Protein AF-A0A383W3C0-F1 (afdb_monomer_lite)

Sequence (346 aa):
MRSLQQCQQNDVLELTFTSSSSSSSSGSSSSSSSVEHVQVMQGWDGSSAVLLRKGQLLRLAAAAGEDAGALQLSALGGFPAADSLTVSSFPQLAGVLPAMHAHAGEVPAGTVTAEVVDSLEHLQQQVAADAAEWRDGNAPGDPVKTQLQQAVFTAGELEAFLQGQRGIALVQLFNGWEPSKGQPIYNPLAIHMLEQALAAPGVAFISSVAPGGVGLTSILYADREPFASWAMHLASFGCQANAVAGSVYYKLLIGQLLGYKLEHVLGYVASSGEPASAQLQQQVAQDIRKLSNVKPQLPWSASDTNIRKHKPAAAAAAAAGAAAAGKGSAGFGGGKGGFARKAAKR

Radius of gyration: 23.25 Å; chains: 1; bounding box: 59×79×60 Å

pLDDT: mean 84.39, std 20.38, range [28.28, 98.62]

Structure (mmCIF, N/CA/C/O backbone):
data_AF-A0A383W3C0-F1
#
_entry.id   AF-A0A383W3C0-F1
#
loop_
_atom_site.group_PDB
_atom_site.id
_atom_site.type_symbol
_atom_site.label_atom_id
_atom_site.label_alt_id
_atom_site.label_comp_id
_atom_site.label_asym_id
_atom_site.label_entity_id
_atom_site.label_seq_id
_atom_site.pdbx_PDB_ins_code
_atom_site.Cartn_x
_atom_site.Cartn_y
_atom_site.Cartn_z
_atom_site.occupancy
_atom_site.B_iso_or_equiv
_atom_site.auth_seq_id
_atom_site.auth_comp_id
_atom_site.auth_asym_id
_atom_site.auth_atom_id
_atom_site.pdbx_PDB_model_num
ATOM 1 N N . MET A 1 1 ? 25.130 3.061 -5.248 1.00 63.06 1 MET A N 1
ATOM 2 C CA . MET A 1 1 ? 24.100 2.909 -6.296 1.00 63.06 1 MET A CA 1
ATOM 3 C C . MET A 1 1 ? 24.520 1.778 -7.220 1.00 63.06 1 MET A C 1
ATOM 5 O O . MET A 1 1 ? 25.704 1.699 -7.540 1.00 63.06 1 MET A O 1
ATOM 9 N N . ARG A 1 2 ? 23.599 0.862 -7.545 1.00 82.25 2 ARG A N 1
ATOM 10 C CA . ARG A 1 2 ? 23.847 -0.274 -8.453 1.00 82.25 2 ARG A CA 1
ATOM 11 C C . ARG A 1 2 ? 23.580 0.158 -9.893 1.00 82.25 2 ARG A C 1
ATOM 13 O O . ARG A 1 2 ? 22.695 0.976 -10.129 1.00 82.25 2 ARG A O 1
ATOM 20 N N . SER A 1 3 ? 24.337 -0.375 -10.850 1.00 85.62 3 SER A N 1
ATOM 21 C CA . SER A 1 3 ? 24.075 -0.099 -12.268 1.00 85.62 3 SER A CA 1
ATOM 22 C C . SER A 1 3 ? 22.837 -0.860 -12.757 1.00 85.62 3 SER A C 1
ATOM 24 O O . SER A 1 3 ? 22.466 -1.881 -12.178 1.00 85.62 3 SER A O 1
ATOM 26 N N . LEU A 1 4 ? 22.222 -0.418 -13.862 1.00 86.81 4 LEU A N 1
ATOM 27 C CA . LEU A 1 4 ? 21.105 -1.140 -14.492 1.00 86.81 4 LEU A CA 1
ATOM 28 C C . LEU A 1 4 ? 21.465 -2.600 -14.822 1.00 86.81 4 LEU A C 1
ATOM 30 O O . LEU A 1 4 ? 20.637 -3.487 -14.674 1.00 86.81 4 LEU A O 1
ATOM 34 N N . GLN A 1 5 ? 22.715 -2.864 -15.208 1.00 88.50 5 GLN A N 1
ATOM 35 C CA . GLN A 1 5 ? 23.207 -4.217 -15.503 1.00 88.50 5 GLN A CA 1
ATOM 36 C C . GLN A 1 5 ? 23.235 -5.136 -14.273 1.00 88.50 5 GLN A C 1
ATOM 38 O O . GLN A 1 5 ? 23.349 -6.349 -14.412 1.00 88.50 5 GLN A O 1
ATOM 43 N N . GLN A 1 6 ? 23.165 -4.558 -13.075 1.00 90.75 6 GLN A N 1
ATOM 44 C CA . GLN A 1 6 ? 23.111 -5.264 -11.799 1.00 90.75 6 GLN A CA 1
ATOM 45 C C . GLN A 1 6 ? 21.692 -5.297 -11.220 1.00 90.75 6 GLN A C 1
ATOM 47 O O . GLN A 1 6 ? 21.533 -5.732 -10.076 1.00 90.75 6 GLN A O 1
ATOM 52 N N . CYS A 1 7 ? 20.680 -4.815 -11.955 1.00 93.62 7 CYS A N 1
ATOM 53 C CA . CYS A 1 7 ? 19.320 -4.797 -11.442 1.00 93.62 7 CYS A CA 1
ATOM 54 C C . CYS A 1 7 ? 18.773 -6.221 -11.311 1.00 93.62 7 CYS A C 1
ATOM 56 O O . CYS A 1 7 ? 18.952 -7.085 -12.176 1.00 93.62 7 CYS A O 1
ATOM 58 N N . GLN A 1 8 ? 18.108 -6.461 -10.192 1.00 96.69 8 GLN A N 1
ATOM 59 C CA . GLN A 1 8 ? 17.527 -7.735 -9.811 1.00 96.69 8 GLN A CA 1
ATOM 60 C C . GLN A 1 8 ? 16.005 -7.624 -9.759 1.00 96.69 8 GLN A C 1
ATOM 62 O O . GLN A 1 8 ? 15.429 -6.535 -9.765 1.00 96.69 8 GLN A O 1
ATOM 67 N N . GLN A 1 9 ? 15.335 -8.775 -9.725 1.00 97.06 9 GLN A N 1
ATOM 68 C CA . GLN A 1 9 ? 13.902 -8.811 -9.459 1.00 97.06 9 GLN A CA 1
ATOM 69 C C . GLN A 1 9 ? 13.604 -8.123 -8.117 1.00 97.06 9 GLN A C 1
ATOM 71 O O . GLN A 1 9 ? 14.308 -8.348 -7.137 1.00 97.06 9 GLN A O 1
ATOM 76 N N . ASN A 1 10 ? 12.540 -7.320 -8.086 1.00 97.00 10 ASN A N 1
ATOM 77 C CA . ASN A 1 10 ? 12.119 -6.488 -6.956 1.00 97.00 10 ASN A CA 1
ATOM 78 C C . ASN A 1 10 ? 13.053 -5.318 -6.608 1.00 97.00 10 ASN A C 1
ATOM 80 O O . ASN A 1 10 ? 12.931 -4.734 -5.530 1.00 97.00 10 ASN A O 1
ATOM 84 N N . ASP A 1 11 ? 13.929 -4.920 -7.527 1.00 97.88 11 ASP A N 1
ATOM 85 C CA . ASP A 1 11 ? 14.513 -3.583 -7.486 1.00 97.88 11 ASP A CA 1
ATOM 86 C C . ASP A 1 11 ? 13.476 -2.523 -7.890 1.00 97.88 11 ASP A C 1
ATOM 88 O O . ASP A 1 11 ? 12.520 -2.801 -8.625 1.00 97.88 11 ASP A O 1
ATOM 92 N N . VAL A 1 12 ? 13.676 -1.292 -7.421 1.00 97.81 12 VAL A N 1
ATOM 93 C CA . VAL A 1 12 ? 12.928 -0.109 -7.856 1.00 97.81 12 VAL A CA 1
ATOM 94 C C . VAL A 1 12 ? 13.833 0.722 -8.751 1.00 97.81 12 VAL A C 1
ATOM 96 O O . VAL A 1 12 ? 14.927 1.124 -8.343 1.00 97.81 12 VAL A O 1
ATOM 99 N N . LEU A 1 13 ? 13.370 0.979 -9.973 1.00 96.88 13 LEU A N 1
ATOM 100 C CA . LEU A 1 13 ? 14.054 1.866 -10.906 1.00 96.88 13 LEU A CA 1
ATOM 101 C C . LEU A 1 13 ? 13.405 3.243 -10.914 1.00 96.88 13 LEU A C 1
ATOM 103 O O . LEU A 1 13 ? 12.180 3.349 -10.952 1.00 96.88 13 LEU A O 1
ATOM 107 N N . GLU A 1 14 ? 14.235 4.276 -10.974 1.00 95.56 14 GLU A N 1
ATOM 108 C CA . GLU A 1 14 ? 13.838 5.603 -11.420 1.00 95.56 14 GLU A CA 1
ATOM 109 C C . GLU A 1 14 ? 14.035 5.684 -12.938 1.00 95.56 14 GLU A C 1
ATOM 111 O O . GLU A 1 14 ? 15.140 5.487 -13.449 1.00 95.56 14 GLU A O 1
ATOM 116 N N . LEU A 1 15 ? 12.948 5.939 -13.665 1.00 93.56 15 LEU A N 1
ATOM 117 C CA . LEU A 1 15 ? 12.954 6.185 -15.100 1.00 93.56 15 LEU A CA 1
ATOM 118 C C . LEU A 1 15 ? 12.807 7.681 -15.353 1.00 93.56 15 LEU A C 1
ATOM 120 O O . LEU A 1 15 ? 11.810 8.281 -14.949 1.00 93.56 15 LEU A O 1
ATOM 124 N N . THR A 1 16 ? 13.756 8.263 -16.082 1.00 91.88 16 THR A N 1
ATOM 125 C CA . THR A 1 16 ? 13.626 9.629 -16.597 1.00 91.88 16 THR A CA 1
ATOM 126 C C . THR A 1 16 ? 13.340 9.583 -18.089 1.00 91.88 16 THR A C 1
ATOM 128 O O . THR A 1 16 ? 14.126 9.054 -18.879 1.00 91.88 16 THR A O 1
ATOM 131 N N . PHE A 1 17 ? 12.202 10.153 -18.474 1.00 88.19 17 PHE A N 1
ATOM 132 C CA . PHE A 1 17 ? 11.773 10.253 -19.864 1.00 88.19 17 PHE A CA 1
ATOM 133 C C . PHE A 1 17 ? 12.198 11.599 -20.439 1.00 88.19 17 PHE A C 1
ATOM 135 O O . PHE A 1 17 ? 11.931 12.645 -19.843 1.00 88.19 17 PHE A O 1
ATOM 142 N N . THR A 1 18 ? 12.831 11.574 -21.612 1.00 82.19 18 THR A N 1
ATOM 143 C CA . THR A 1 18 ? 13.209 12.786 -22.345 1.00 82.19 18 THR A CA 1
ATOM 144 C C . THR A 1 18 ? 12.358 12.917 -23.603 1.00 82.19 18 THR A C 1
ATOM 146 O O . THR A 1 18 ? 12.489 12.142 -24.545 1.00 82.19 18 THR A O 1
ATOM 149 N N . SER A 1 19 ? 11.452 13.895 -23.621 1.00 67.94 19 SER A N 1
ATOM 150 C CA . SER A 1 19 ? 10.671 14.223 -24.814 1.00 67.94 19 SER A CA 1
ATOM 151 C C . SER A 1 19 ? 11.433 15.235 -25.668 1.00 67.94 19 SER A C 1
ATOM 153 O O . SER A 1 19 ? 11.588 16.394 -25.274 1.00 67.94 19 SER A O 1
ATOM 155 N N . SER A 1 20 ? 11.891 14.827 -26.850 1.00 56.38 20 SER A N 1
ATOM 156 C CA . SER A 1 20 ? 12.398 15.740 -27.875 1.00 56.38 20 SER A CA 1
ATOM 157 C C . SER A 1 20 ? 11.218 16.373 -28.615 1.00 56.38 20 SER A C 1
ATOM 159 O O . SER A 1 20 ? 10.744 15.878 -29.633 1.00 56.38 20 SER A O 1
ATOM 161 N N . SER A 1 21 ? 10.710 17.494 -28.103 1.00 50.16 21 SER A N 1
ATOM 162 C CA . SER A 1 21 ? 9.759 18.314 -28.853 1.00 50.16 21 SER A CA 1
ATOM 163 C C . SER A 1 21 ? 10.501 19.025 -29.987 1.00 50.16 21 SER A C 1
ATOM 165 O O . SER A 1 21 ? 11.113 20.075 -29.782 1.00 50.16 21 SER A O 1
ATOM 167 N N . SER A 1 22 ? 10.461 18.463 -31.193 1.00 43.94 22 SER A N 1
ATOM 168 C CA . SER A 1 22 ? 10.924 19.119 -32.418 1.00 43.94 22 SER A CA 1
ATOM 169 C C . SER A 1 22 ? 9.923 20.194 -32.869 1.00 43.94 22 SER A C 1
ATOM 171 O O . SER A 1 22 ? 9.314 20.108 -33.930 1.00 43.94 22 SER A O 1
ATOM 173 N N . SER A 1 23 ? 9.734 21.244 -32.065 1.00 43.31 23 SER A N 1
ATOM 174 C CA . SER A 1 23 ? 9.039 22.450 -32.520 1.00 43.31 23 SER A CA 1
ATOM 175 C C . SER A 1 23 ? 10.045 23.373 -33.203 1.00 43.31 23 SER A C 1
ATOM 177 O O . SER A 1 23 ? 10.791 24.106 -32.551 1.00 43.31 23 SER A O 1
ATOM 179 N N . SER A 1 24 ? 10.074 23.331 -34.533 1.00 44.78 24 SER A N 1
ATOM 180 C CA . SER A 1 24 ? 10.797 24.276 -35.383 1.00 44.78 24 SER A CA 1
ATOM 181 C C . SER A 1 24 ? 10.156 25.667 -35.312 1.00 44.78 24 SER A C 1
ATOM 183 O O . SER A 1 24 ? 9.441 26.089 -36.217 1.00 44.78 24 SER A O 1
ATOM 185 N N . SER A 1 25 ? 10.392 26.386 -34.222 1.00 46.22 25 SER A N 1
ATOM 186 C CA . SER A 1 25 ? 10.179 27.829 -34.142 1.00 46.22 25 SER A CA 1
ATOM 187 C C . SER A 1 25 ? 11.034 28.378 -33.011 1.00 46.22 25 SER A C 1
ATOM 189 O O . SER A 1 25 ? 10.866 27.999 -31.857 1.00 46.22 25 SER A O 1
ATOM 191 N N . SER A 1 26 ? 11.970 29.248 -33.373 1.00 51.81 26 SER A N 1
ATOM 192 C CA . SER A 1 26 ? 12.875 30.005 -32.509 1.00 51.81 26 SER A CA 1
ATOM 193 C C . SER A 1 26 ? 12.195 30.526 -31.235 1.00 51.81 26 SER A C 1
ATOM 195 O O . SER A 1 26 ? 11.530 31.559 -31.255 1.00 51.81 26 SER A O 1
ATOM 197 N N . GLY A 1 27 ? 12.378 29.806 -30.130 1.00 44.00 27 GLY A N 1
ATOM 198 C CA . GLY A 1 27 ? 11.881 30.149 -28.800 1.00 44.00 27 GLY A CA 1
ATOM 199 C C . GLY A 1 27 ? 12.215 29.020 -27.827 1.00 44.00 27 GLY A C 1
ATOM 200 O O . GLY A 1 27 ? 11.893 27.873 -28.106 1.00 44.00 27 GLY A O 1
ATOM 201 N N . SER A 1 28 ? 12.928 29.345 -26.745 1.00 44.19 28 SER A N 1
ATOM 202 C CA . SER A 1 28 ? 13.403 28.464 -25.660 1.00 44.19 28 SER A CA 1
ATOM 203 C C . SER A 1 28 ? 12.770 27.062 -25.594 1.00 44.19 28 SER A C 1
ATOM 205 O O . SER A 1 28 ? 11.628 26.906 -25.157 1.00 44.19 28 SER A O 1
ATOM 207 N N . SER A 1 29 ? 13.543 26.037 -25.958 1.00 44.12 29 SER A N 1
ATOM 208 C CA . SER A 1 29 ? 13.192 24.630 -25.762 1.00 44.12 29 SER A CA 1
ATOM 209 C C . SER A 1 29 ? 13.177 24.308 -24.265 1.00 44.12 29 SER A C 1
ATOM 211 O O . SER A 1 29 ? 14.229 24.091 -23.662 1.00 44.12 29 SER A O 1
ATOM 213 N N . SER A 1 30 ? 11.998 24.291 -23.646 1.00 50.22 30 SER A N 1
ATOM 214 C CA . SER A 1 30 ? 11.836 23.666 -22.333 1.00 50.22 30 SER A CA 1
ATOM 215 C C . SER A 1 30 ? 11.678 22.165 -22.552 1.00 50.22 30 SER A C 1
ATOM 217 O O . SER A 1 30 ? 10.622 21.685 -22.949 1.00 50.22 30 SER A O 1
ATOM 219 N N . SER A 1 31 ? 12.758 21.412 -22.354 1.00 58.19 31 SER A N 1
ATOM 220 C CA . SER A 1 31 ? 12.676 19.958 -22.278 1.00 58.19 31 SER A CA 1
ATOM 221 C C . SER A 1 31 ? 11.885 19.599 -21.017 1.00 58.19 31 SER A C 1
ATOM 223 O O . SER A 1 31 ? 12.392 19.763 -19.906 1.00 58.19 31 SER A O 1
ATOM 225 N N . SER A 1 32 ? 10.640 19.148 -21.153 1.00 64.75 32 SER A N 1
ATOM 226 C CA . SER A 1 32 ? 9.930 18.535 -20.032 1.00 64.75 32 SER A CA 1
ATOM 227 C C . SER A 1 32 ? 10.506 17.141 -19.791 1.00 64.75 32 SER A C 1
ATOM 229 O O . SER A 1 32 ? 10.353 16.262 -20.637 1.00 64.75 32 SER A O 1
ATOM 231 N N . SER A 1 33 ? 11.180 16.935 -18.661 1.00 78.25 33 SER A N 1
ATOM 232 C CA . SER A 1 33 ? 11.484 15.594 -18.166 1.00 78.25 33 SER A CA 1
ATOM 233 C C . SER A 1 33 ? 10.396 15.158 -17.189 1.00 78.25 33 SER A C 1
ATOM 235 O O . SER A 1 33 ? 9.920 15.945 -16.369 1.00 78.25 33 SER A O 1
ATOM 237 N N . SER A 1 34 ? 9.981 13.899 -17.286 1.00 87.50 34 SER A N 1
ATOM 238 C CA . SER A 1 34 ? 9.134 13.264 -16.275 1.00 87.50 34 SER A CA 1
ATOM 239 C C . SER A 1 34 ? 9.905 12.130 -15.622 1.00 87.50 34 SER A C 1
ATOM 241 O O . SER A 1 34 ? 10.562 11.360 -16.325 1.00 87.50 34 SER A O 1
ATOM 243 N N . VAL A 1 35 ? 9.793 12.031 -14.302 1.00 91.00 35 VAL A N 1
ATOM 244 C CA . VAL A 1 35 ? 10.401 10.973 -13.496 1.00 91.00 35 VAL A CA 1
ATOM 245 C C . VAL A 1 35 ? 9.305 10.025 -13.025 1.00 91.00 35 VAL A C 1
ATOM 247 O O . VAL A 1 35 ? 8.263 10.473 -12.541 1.00 91.00 35 VAL A O 1
ATOM 250 N N . GLU A 1 36 ? 9.519 8.720 -13.171 1.00 93.12 36 GLU A N 1
ATOM 251 C CA . GLU A 1 36 ? 8.620 7.695 -12.642 1.00 93.12 36 GLU A CA 1
ATOM 252 C C . GLU A 1 36 ? 9.401 6.586 -11.935 1.00 93.12 36 GLU A C 1
ATOM 254 O O . GLU A 1 36 ? 10.453 6.160 -12.403 1.00 93.12 36 GLU A O 1
ATOM 259 N N . HIS A 1 37 ? 8.845 6.076 -10.835 1.00 95.88 37 HIS A N 1
ATOM 260 C CA . HIS A 1 37 ? 9.386 4.927 -10.115 1.00 95.88 37 HIS A CA 1
ATOM 261 C C . HIS A 1 37 ? 8.641 3.660 -10.535 1.00 95.88 37 HIS A C 1
ATOM 263 O O . HIS A 1 37 ? 7.408 3.630 -10.508 1.00 95.88 37 HIS A O 1
ATOM 269 N N . VAL A 1 38 ? 9.372 2.613 -10.911 1.00 96.44 38 VAL A N 1
ATOM 270 C CA . VAL A 1 38 ? 8.808 1.347 -11.404 1.00 96.44 38 VAL A CA 1
ATOM 271 C C . VAL A 1 38 ? 9.456 0.152 -10.719 1.00 96.44 38 VAL A C 1
ATOM 273 O O . VAL A 1 38 ? 10.606 0.218 -10.290 1.00 96.44 38 VAL A O 1
ATOM 276 N N . GLN A 1 39 ? 8.728 -0.959 -10.636 1.00 97.50 39 GLN A N 1
ATOM 277 C CA . GLN A 1 39 ? 9.258 -2.210 -10.095 1.00 97.50 39 GLN A CA 1
ATOM 278 C C . GLN A 1 39 ? 9.889 -3.056 -11.203 1.00 97.50 39 GLN A C 1
ATOM 280 O O . GLN A 1 39 ? 9.298 -3.236 -12.268 1.00 97.50 39 GLN A O 1
ATOM 285 N N . VAL A 1 40 ? 11.051 -3.645 -10.926 1.00 97.69 40 VAL A N 1
ATOM 286 C CA . VAL A 1 40 ? 11.651 -4.689 -11.760 1.00 97.69 40 VAL A CA 1
ATOM 287 C C . VAL A 1 40 ? 10.964 -6.024 -11.472 1.00 97.69 40 VAL A C 1
ATOM 289 O O . VAL A 1 40 ? 11.080 -6.579 -10.383 1.00 97.69 40 VAL A O 1
ATOM 292 N N . MET A 1 41 ? 10.254 -6.561 -12.461 1.00 96.94 41 MET A N 1
ATOM 293 C CA . MET A 1 41 ? 9.602 -7.874 -12.393 1.00 96.94 41 MET A CA 1
ATOM 294 C C . MET A 1 41 ? 10.559 -9.008 -12.766 1.00 96.94 41 MET A C 1
ATOM 296 O O . MET A 1 41 ? 10.431 -10.114 -12.248 1.00 96.94 41 MET A O 1
ATOM 300 N N . GLN A 1 42 ? 11.526 -8.727 -13.642 1.00 97.12 42 GLN A N 1
ATOM 301 C CA . GLN A 1 42 ? 12.616 -9.627 -14.012 1.00 97.12 42 GLN A CA 1
ATOM 302 C C . GLN A 1 42 ? 13.894 -8.802 -14.187 1.00 97.12 42 GLN A C 1
ATOM 304 O O . GLN A 1 42 ? 13.886 -7.826 -14.940 1.00 97.12 42 GLN A O 1
ATOM 309 N N . GLY A 1 43 ? 14.958 -9.192 -13.477 1.00 95.62 43 GLY A N 1
ATOM 310 C CA . GLY A 1 43 ? 16.260 -8.518 -13.511 1.00 95.62 43 GLY A CA 1
ATOM 311 C C . GLY A 1 43 ? 16.929 -8.547 -14.886 1.00 95.62 43 GLY A C 1
ATOM 312 O O . GLY A 1 43 ? 16.479 -9.254 -15.790 1.00 95.62 43 GLY A O 1
ATOM 313 N N . TRP A 1 44 ? 18.009 -7.780 -15.029 1.00 94.75 44 TRP A N 1
ATOM 314 C CA . TRP A 1 44 ? 18.729 -7.659 -16.295 1.00 94.75 44 TRP A CA 1
ATOM 315 C C . TRP A 1 44 ? 19.353 -8.998 -16.711 1.00 94.75 44 TRP A C 1
ATOM 317 O O . TRP A 1 44 ? 20.231 -9.523 -16.029 1.00 94.75 44 TRP A O 1
ATOM 327 N N . ASP A 1 45 ? 18.932 -9.543 -17.853 1.00 92.75 45 ASP A N 1
ATOM 328 C CA . ASP A 1 45 ? 19.389 -10.847 -18.363 1.00 92.75 45 ASP A CA 1
ATOM 329 C C . ASP A 1 45 ? 20.644 -10.771 -19.255 1.00 92.75 45 ASP A C 1
ATOM 331 O O . ASP A 1 45 ? 21.037 -11.744 -19.896 1.00 92.75 45 ASP A O 1
ATOM 335 N N . GLY A 1 46 ? 21.272 -9.596 -19.308 1.00 89.06 46 GLY A N 1
ATOM 336 C CA . GLY A 1 46 ? 22.362 -9.268 -20.226 1.00 89.06 46 GLY A CA 1
ATOM 337 C C . GLY A 1 46 ? 21.901 -8.440 -21.425 1.00 89.06 46 GLY A C 1
ATOM 338 O O . GLY A 1 46 ? 22.708 -7.695 -21.978 1.00 89.06 46 GLY A O 1
ATOM 339 N N . SER A 1 47 ? 20.612 -8.488 -21.771 1.00 90.44 47 SER A N 1
ATOM 340 C CA . SER A 1 47 ? 20.037 -7.769 -22.915 1.00 90.44 47 SER A CA 1
ATOM 341 C C . SER A 1 47 ? 18.828 -6.900 -22.567 1.00 90.44 47 SER A C 1
ATOM 343 O O . SER A 1 47 ? 18.6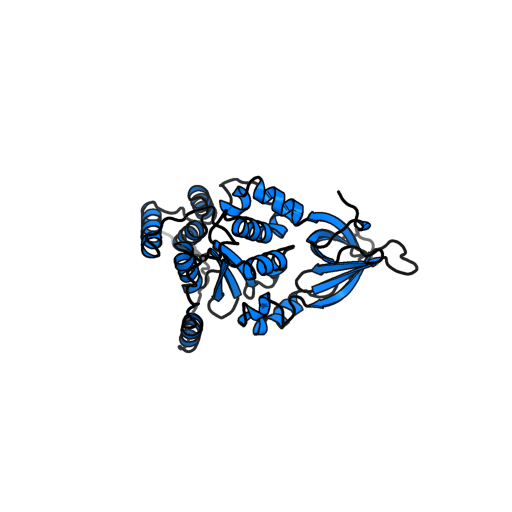20 -5.856 -23.192 1.00 90.44 47 SER A O 1
ATOM 345 N N . SER A 1 48 ? 18.027 -7.320 -21.588 1.00 94.62 48 SER A N 1
ATOM 346 C CA . SER A 1 48 ? 16.798 -6.638 -21.212 1.00 94.62 48 SER A CA 1
ATOM 347 C C . SER A 1 48 ? 16.390 -6.907 -19.764 1.00 94.62 48 SER A C 1
ATOM 349 O O . SER A 1 48 ? 16.878 -7.838 -19.127 1.00 94.62 48 SER A O 1
ATOM 351 N N . ALA A 1 49 ? 15.468 -6.090 -19.261 1.00 96.81 49 ALA A N 1
ATOM 352 C CA . ALA A 1 49 ? 14.743 -6.301 -18.011 1.00 96.81 49 ALA A CA 1
ATOM 353 C C . ALA A 1 49 ? 13.232 -6.153 -18.244 1.00 96.81 49 ALA A C 1
ATOM 355 O O . ALA A 1 49 ? 12.799 -5.474 -19.183 1.00 96.81 49 ALA A O 1
ATOM 356 N N . VAL A 1 50 ? 12.422 -6.761 -17.372 1.00 97.44 50 VAL A N 1
ATOM 357 C CA . VAL A 1 50 ? 10.958 -6.597 -17.379 1.00 97.44 50 VAL A CA 1
ATOM 358 C C . VAL A 1 50 ? 10.542 -5.710 -16.219 1.00 97.44 50 VAL A C 1
ATOM 360 O O . VAL A 1 50 ? 10.896 -5.978 -15.074 1.00 97.44 50 VAL A O 1
ATOM 363 N N . LEU A 1 51 ? 9.767 -4.672 -16.513 1.00 97.12 51 LEU A N 1
ATOM 364 C CA . LEU A 1 51 ? 9.320 -3.655 -15.568 1.00 97.12 51 LEU A CA 1
ATOM 365 C C . LEU A 1 51 ? 7.796 -3.676 -15.435 1.00 97.12 51 LEU A C 1
ATOM 367 O O . LEU A 1 51 ? 7.094 -3.914 -16.417 1.00 97.12 51 LEU A O 1
ATOM 371 N N . LEU A 1 52 ? 7.286 -3.362 -14.248 1.00 95.81 52 LEU A N 1
ATOM 372 C CA . LEU A 1 52 ? 5.877 -3.066 -14.010 1.00 95.81 52 LEU A CA 1
ATOM 373 C C . LEU A 1 52 ? 5.687 -1.553 -13.887 1.00 95.81 52 LEU A C 1
ATOM 375 O O . LEU A 1 52 ? 6.192 -0.926 -12.955 1.00 95.81 52 LEU A O 1
ATOM 379 N N . ARG A 1 53 ? 4.912 -0.981 -14.810 1.00 93.69 53 ARG A N 1
ATOM 380 C CA . ARG A 1 53 ? 4.571 0.444 -14.848 1.00 93.69 53 ARG A CA 1
ATOM 381 C C . ARG A 1 53 ? 3.062 0.612 -14.971 1.00 93.69 53 ARG A C 1
ATOM 383 O O . ARG A 1 53 ? 2.501 0.273 -16.006 1.00 93.69 53 ARG A O 1
ATOM 390 N N . LYS A 1 54 ? 2.403 1.169 -13.948 1.00 91.69 54 LYS A N 1
ATOM 391 C CA . LYS A 1 54 ? 0.968 1.539 -13.990 1.00 91.69 54 LYS A CA 1
ATOM 392 C C . LYS A 1 54 ? 0.040 0.404 -14.475 1.00 91.69 54 LYS A C 1
ATOM 394 O O . LYS A 1 54 ? -0.961 0.669 -15.129 1.00 91.69 54 LYS A O 1
ATOM 399 N N . GLY A 1 55 ? 0.376 -0.852 -14.170 1.00 91.50 55 GLY A N 1
ATOM 400 C CA . GLY A 1 55 ? -0.393 -2.024 -14.608 1.00 91.50 55 GLY A CA 1
ATOM 401 C C . GLY A 1 55 ? -0.014 -2.576 -15.981 1.00 91.50 55 GLY A C 1
ATOM 402 O O . GLY A 1 55 ? -0.697 -3.457 -16.492 1.00 91.50 55 GLY A O 1
ATOM 403 N N . GLN A 1 56 ? 1.070 -2.089 -16.580 1.00 94.06 56 GLN A N 1
ATOM 404 C CA . GLN A 1 56 ? 1.635 -2.593 -17.825 1.00 94.06 56 GLN A CA 1
ATOM 405 C C . GLN A 1 56 ? 2.990 -3.252 -17.565 1.00 94.06 56 GLN A C 1
ATOM 407 O O . GLN A 1 56 ? 3.844 -2.691 -16.876 1.00 94.06 56 GLN A O 1
ATOM 412 N N . LEU A 1 57 ? 3.193 -4.433 -18.146 1.00 95.81 57 LEU A N 1
ATOM 413 C CA . LEU A 1 57 ? 4.505 -5.058 -18.242 1.00 95.81 57 LEU A CA 1
ATOM 414 C C . LEU A 1 57 ? 5.235 -4.476 -19.445 1.00 95.81 57 LEU A C 1
ATOM 416 O O . LEU A 1 57 ? 4.733 -4.523 -20.572 1.00 95.81 57 LEU A O 1
ATOM 420 N N . LEU A 1 58 ? 6.423 -3.943 -19.196 1.00 95.81 58 LEU A N 1
ATOM 421 C CA . LEU A 1 58 ? 7.287 -3.345 -20.200 1.00 95.81 58 LEU A CA 1
ATOM 422 C C . LEU A 1 58 ? 8.609 -4.094 -20.267 1.00 95.81 58 LEU A C 1
ATOM 424 O O . LEU A 1 58 ? 9.161 -4.475 -19.240 1.00 95.81 58 LEU A O 1
ATOM 428 N N . ARG A 1 59 ? 9.150 -4.254 -21.470 1.00 95.94 59 ARG A N 1
ATOM 429 C CA . ARG A 1 59 ? 10.540 -4.649 -21.677 1.00 95.94 59 ARG A CA 1
ATOM 430 C C . ARG A 1 59 ? 11.388 -3.397 -21.836 1.00 95.94 59 ARG A C 1
ATOM 432 O O . ARG A 1 59 ? 11.140 -2.622 -22.756 1.00 95.94 59 ARG A O 1
ATOM 439 N N . LEU A 1 60 ? 12.389 -3.249 -20.975 1.00 95.25 60 LEU A N 1
ATOM 440 C CA . LEU A 1 60 ? 13.468 -2.276 -21.107 1.00 95.25 60 LEU A CA 1
ATOM 441 C C . LEU A 1 60 ? 14.664 -2.972 -21.755 1.00 95.25 60 LEU A C 1
ATOM 443 O O . LEU A 1 60 ? 15.174 -3.938 -21.194 1.00 95.25 60 LEU A O 1
ATOM 447 N N . ALA A 1 61 ? 15.104 -2.505 -22.918 1.00 93.19 61 ALA A N 1
ATOM 448 C CA . ALA A 1 61 ? 16.238 -3.080 -23.640 1.00 93.19 61 ALA A CA 1
ATOM 449 C C . ALA A 1 61 ? 17.119 -1.983 -24.245 1.00 93.19 61 ALA A C 1
ATOM 451 O O . ALA A 1 61 ? 16.658 -0.864 -24.476 1.00 93.19 61 ALA A O 1
ATOM 452 N N . ALA A 1 62 ? 18.383 -2.311 -24.518 1.00 87.62 62 ALA A N 1
ATOM 453 C CA . ALA A 1 62 ? 19.236 -1.441 -25.320 1.00 87.62 62 ALA A CA 1
ATOM 454 C C . ALA A 1 62 ? 18.682 -1.335 -26.751 1.00 87.62 62 ALA A C 1
ATOM 456 O O . ALA A 1 62 ? 18.286 -2.340 -27.347 1.00 87.62 62 ALA A O 1
ATOM 457 N N . ALA A 1 63 ? 18.656 -0.122 -27.297 1.00 80.50 63 ALA A N 1
ATOM 458 C CA . ALA A 1 63 ? 18.278 0.130 -28.677 1.00 80.50 63 ALA A CA 1
ATOM 459 C C . ALA A 1 63 ? 19.248 -0.583 -29.631 1.00 80.50 63 ALA A C 1
ATOM 461 O O . ALA A 1 63 ? 20.464 -0.599 -29.417 1.00 80.50 63 ALA A O 1
ATOM 462 N N . ALA A 1 64 ? 18.704 -1.159 -30.701 1.00 73.56 64 ALA A N 1
ATOM 463 C CA . ALA A 1 64 ? 19.492 -1.693 -31.804 1.00 73.56 64 ALA A CA 1
ATOM 464 C C . ALA A 1 64 ? 19.681 -0.618 -32.889 1.00 73.56 64 ALA A C 1
ATOM 466 O O . ALA A 1 64 ? 18.763 0.154 -33.156 1.00 73.56 64 ALA A O 1
ATOM 467 N N . GLY A 1 65 ? 20.837 -0.605 -33.561 1.00 71.06 65 GLY A N 1
ATOM 468 C CA . GLY A 1 65 ? 21.084 0.263 -34.722 1.00 71.06 65 GLY A CA 1
ATOM 469 C C . GLY A 1 65 ? 21.771 1.591 -34.388 1.00 71.06 65 GLY A C 1
ATOM 470 O O . GLY A 1 65 ? 22.699 1.617 -33.584 1.00 71.06 65 GLY A O 1
ATOM 471 N N . GLU A 1 66 ? 21.359 2.675 -35.056 1.00 59.19 66 GLU A N 1
ATOM 472 C CA . GLU A 1 66 ? 22.017 3.998 -35.011 1.00 59.19 66 GLU A CA 1
ATOM 473 C C . GLU A 1 66 ? 21.994 4.658 -33.617 1.00 59.19 66 GLU A C 1
ATOM 475 O O . GLU A 1 66 ? 22.859 5.477 -33.321 1.00 59.19 66 GLU A O 1
ATOM 480 N N . ASP A 1 67 ? 21.090 4.221 -32.734 1.00 62.88 67 ASP A N 1
ATOM 481 C CA . ASP A 1 67 ? 20.967 4.676 -31.342 1.00 62.88 67 ASP A CA 1
ATOM 482 C C . ASP A 1 67 ? 21.654 3.730 -30.333 1.00 62.88 67 ASP A C 1
ATOM 484 O O . ASP A 1 67 ? 21.223 3.611 -29.182 1.00 62.88 67 ASP A O 1
ATOM 488 N N . ALA A 1 68 ? 22.702 3.009 -30.751 1.00 62.78 68 ALA A N 1
ATOM 489 C CA . ALA A 1 68 ? 23.435 2.071 -29.898 1.00 62.78 68 ALA A CA 1
ATOM 490 C C . ALA A 1 68 ? 23.903 2.746 -28.588 1.00 62.78 68 ALA A C 1
ATOM 492 O O . ALA A 1 68 ? 24.846 3.536 -28.576 1.00 62.78 68 ALA A O 1
ATOM 493 N N . GLY A 1 69 ? 23.229 2.427 -27.477 1.00 69.50 69 GLY A N 1
ATOM 494 C CA . GLY A 1 69 ? 23.466 3.012 -26.149 1.00 69.50 69 GLY A CA 1
ATOM 495 C C . GLY A 1 69 ? 22.232 3.649 -25.498 1.00 69.50 69 GLY A C 1
ATOM 496 O O . GLY A 1 69 ? 22.217 3.820 -24.280 1.00 69.50 69 GLY A O 1
ATOM 497 N N . ALA A 1 70 ? 21.182 3.950 -26.267 1.00 83.25 70 ALA A N 1
ATOM 498 C CA . ALA A 1 70 ? 19.889 4.373 -25.731 1.00 83.25 70 ALA A CA 1
ATOM 499 C C . ALA A 1 70 ? 19.104 3.178 -25.163 1.00 83.25 70 ALA A C 1
ATOM 501 O O . ALA A 1 70 ? 19.218 2.061 -25.666 1.00 83.25 70 ALA A O 1
ATOM 502 N N . LEU A 1 71 ? 18.276 3.400 -24.137 1.00 89.50 71 LEU A N 1
ATOM 503 C CA . LEU A 1 71 ? 17.314 2.400 -23.669 1.00 89.50 71 LEU A CA 1
ATOM 504 C C . LEU A 1 71 ? 15.932 2.688 -24.248 1.00 89.50 71 LEU A C 1
ATOM 506 O O . LEU A 1 71 ? 15.488 3.839 -24.270 1.00 89.50 71 LEU A O 1
ATOM 510 N N . GLN A 1 72 ? 15.249 1.628 -24.669 1.00 90.38 72 GLN A N 1
ATOM 511 C CA . GLN A 1 72 ? 13.903 1.672 -25.227 1.00 90.38 72 GLN A CA 1
ATOM 512 C C . GLN A 1 72 ? 12.947 0.795 -24.421 1.00 90.38 72 GLN A C 1
ATOM 514 O O . GLN A 1 72 ? 13.330 -0.243 -23.873 1.00 90.38 72 GLN A O 1
ATOM 519 N N . LEU A 1 73 ? 11.683 1.219 -24.384 1.00 93.50 73 LEU A N 1
ATOM 520 C CA . LEU A 1 73 ? 10.583 0.483 -23.775 1.00 93.50 73 LEU A CA 1
ATOM 521 C C . LEU A 1 73 ? 9.682 -0.121 -24.851 1.00 93.50 73 LEU A C 1
ATOM 523 O O . LEU A 1 73 ? 9.354 0.525 -25.843 1.00 93.50 73 LEU A O 1
ATOM 527 N N . SER A 1 74 ? 9.226 -1.348 -24.623 1.00 93.38 74 SER A N 1
ATOM 528 C CA . SER A 1 74 ? 8.198 -1.997 -25.444 1.00 93.38 74 SER A CA 1
ATOM 529 C C . SER A 1 74 ? 7.177 -2.719 -24.568 1.00 93.38 74 SER A C 1
ATOM 531 O O . SER A 1 74 ? 7.513 -3.223 -23.497 1.00 93.38 74 SER A O 1
ATOM 533 N N . ALA A 1 75 ? 5.913 -2.745 -24.994 1.00 94.06 75 ALA A N 1
ATOM 534 C CA . ALA A 1 75 ? 4.844 -3.403 -24.245 1.00 94.06 75 ALA A CA 1
ATOM 535 C C . ALA A 1 75 ? 4.959 -4.932 -24.320 1.00 94.06 75 ALA A C 1
ATOM 537 O O . ALA A 1 75 ? 5.150 -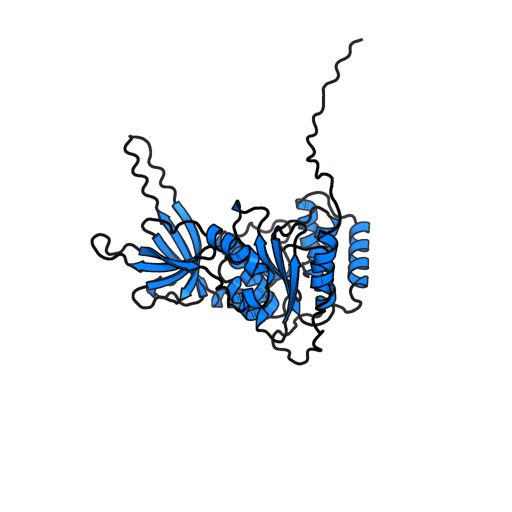5.490 -25.398 1.00 94.06 75 ALA A O 1
ATOM 538 N N . LEU A 1 76 ? 4.766 -5.601 -23.183 1.00 94.31 76 LEU A N 1
ATOM 539 C CA . LEU A 1 76 ? 4.632 -7.058 -23.091 1.00 94.31 76 LEU A CA 1
ATOM 540 C C . LEU A 1 76 ? 3.204 -7.497 -22.746 1.00 94.31 76 LEU A C 1
ATOM 542 O O . LEU A 1 76 ? 2.780 -8.570 -23.165 1.00 94.31 76 LEU A O 1
ATOM 546 N N . GLY A 1 77 ? 2.455 -6.687 -21.991 1.00 92.06 77 GLY A N 1
ATOM 547 C CA . GLY A 1 77 ? 1.085 -7.017 -21.590 1.00 92.06 77 GLY A CA 1
ATOM 548 C C . GLY A 1 77 ? 0.582 -6.200 -20.402 1.00 92.06 77 GLY A C 1
ATOM 549 O O . GLY A 1 77 ? 1.213 -5.224 -20.002 1.00 92.06 77 GLY A O 1
ATOM 550 N N . GLY A 1 78 ? -0.562 -6.604 -19.847 1.00 90.88 78 GLY A N 1
ATOM 551 C CA . GLY A 1 78 ? -1.147 -6.031 -18.630 1.00 90.88 78 GLY A CA 1
ATOM 552 C C . GLY A 1 78 ? -0.844 -6.865 -17.383 1.00 90.88 78 GLY A C 1
ATOM 553 O O . GLY A 1 78 ? -0.572 -8.062 -17.481 1.00 90.88 78 GLY A O 1
ATOM 554 N N . PHE A 1 79 ? -0.900 -6.232 -16.216 1.00 90.94 79 PHE A N 1
ATOM 555 C CA . PHE A 1 79 ? -0.710 -6.853 -14.910 1.00 90.94 79 PHE A CA 1
ATOM 556 C C . PHE A 1 79 ? -1.628 -6.194 -13.854 1.00 90.94 79 PHE A C 1
ATOM 558 O O . PHE A 1 79 ? -1.776 -4.968 -13.864 1.00 90.94 79 PHE A O 1
ATOM 565 N N . PRO A 1 80 ? -2.205 -6.952 -12.900 1.00 91.75 80 PRO A N 1
ATOM 566 C CA . PRO A 1 80 ? -2.101 -8.403 -12.746 1.00 91.75 80 PRO A CA 1
ATOM 567 C C . PRO A 1 80 ? -2.820 -9.179 -13.860 1.00 91.75 80 PRO A C 1
ATOM 569 O O . PRO A 1 80 ? -3.767 -8.691 -14.475 1.00 91.75 80 PRO A O 1
ATOM 572 N N . ALA A 1 81 ? -2.374 -10.410 -14.112 1.00 90.88 81 ALA A N 1
ATOM 573 C CA . ALA A 1 81 ? -3.086 -11.323 -15.001 1.00 90.88 81 ALA A CA 1
ATOM 574 C C . ALA A 1 81 ? -4.454 -11.711 -14.406 1.00 90.88 81 ALA A C 1
ATOM 576 O O . ALA A 1 81 ? -4.640 -11.689 -13.188 1.00 90.88 81 ALA A O 1
ATOM 577 N N . ALA A 1 82 ? -5.417 -12.067 -15.261 1.00 90.12 82 ALA A N 1
ATOM 578 C CA . ALA A 1 82 ? -6.784 -12.393 -14.838 1.00 90.12 82 ALA A CA 1
ATOM 579 C C . ALA A 1 82 ? -6.869 -13.641 -13.936 1.00 90.12 82 ALA A C 1
ATOM 581 O O . ALA A 1 82 ? -7.820 -13.790 -13.175 1.00 90.12 82 ALA A O 1
ATOM 582 N N . ASP A 1 83 ? -5.879 -14.524 -14.021 1.00 91.25 83 ASP A N 1
ATOM 583 C CA . ASP A 1 83 ? -5.727 -15.754 -13.246 1.00 91.25 83 ASP A CA 1
ATOM 584 C C . ASP A 1 83 ? -4.767 -15.608 -12.052 1.00 91.25 83 ASP A C 1
ATOM 586 O O . ASP A 1 83 ? -4.432 -16.599 -11.404 1.00 91.25 83 ASP A O 1
ATOM 590 N N . SER A 1 84 ? -4.329 -14.386 -11.724 1.00 93.00 84 SER A N 1
ATOM 591 C CA . SER A 1 84 ? -3.403 -14.160 -10.613 1.00 93.00 84 SER A CA 1
ATOM 592 C C . SER A 1 84 ? -4.022 -14.466 -9.245 1.00 93.00 84 SER A C 1
ATOM 594 O O . SER A 1 84 ? -5.248 -14.464 -9.055 1.00 93.00 84 SER A O 1
ATOM 596 N N . LEU A 1 85 ? -3.159 -14.652 -8.239 1.00 93.94 85 LEU A N 1
ATOM 597 C CA . LEU A 1 85 ? -3.583 -14.769 -6.842 1.00 93.94 85 LEU A CA 1
ATOM 598 C C . LEU A 1 85 ? -4.380 -13.533 -6.399 1.00 93.94 85 LEU A C 1
ATOM 600 O O . LEU A 1 85 ? -5.389 -13.653 -5.706 1.00 93.94 85 LEU A O 1
ATOM 604 N N . THR A 1 86 ? -3.964 -12.348 -6.846 1.00 94.69 86 THR A N 1
ATOM 605 C CA . THR A 1 86 ? -4.649 -11.089 -6.541 1.00 94.69 86 THR A CA 1
ATOM 606 C C . THR A 1 86 ? -6.086 -11.081 -7.081 1.00 94.69 86 THR A C 1
ATOM 608 O O . THR A 1 86 ? -7.021 -10.790 -6.336 1.00 94.69 86 THR A O 1
ATOM 611 N N . VAL A 1 87 ? -6.298 -11.432 -8.355 1.00 94.88 87 VAL A N 1
ATOM 612 C CA . VAL A 1 87 ? -7.640 -11.403 -8.970 1.00 94.88 87 VAL A CA 1
ATOM 613 C C . VAL A 1 87 ? -8.533 -12.518 -8.422 1.00 94.88 87 VAL A C 1
ATOM 615 O O . VAL A 1 87 ? -9.711 -12.286 -8.157 1.00 94.88 87 VAL A O 1
ATOM 618 N N . SER A 1 88 ? -7.980 -13.709 -8.185 1.00 95.00 88 SER A N 1
ATOM 619 C CA . SER A 1 88 ? -8.730 -14.823 -7.587 1.00 95.00 88 SER A CA 1
ATOM 620 C C . SER A 1 88 ? -9.129 -14.560 -6.129 1.00 95.00 88 SER A C 1
ATOM 622 O O . SER A 1 88 ? -10.221 -14.955 -5.719 1.00 95.00 88 SER A O 1
ATOM 624 N N . SER A 1 89 ? -8.301 -13.839 -5.366 1.00 96.31 89 SER A N 1
ATOM 625 C CA . SER A 1 89 ? -8.614 -13.418 -3.991 1.00 96.31 89 SER A CA 1
ATOM 626 C C . SER A 1 89 ? -9.644 -12.286 -3.937 1.00 96.31 89 SER A C 1
ATOM 628 O O . SER A 1 89 ? -10.397 -12.179 -2.969 1.00 96.31 89 SER A O 1
ATOM 630 N N . PHE A 1 90 ? -9.723 -11.464 -4.989 1.00 95.81 90 PHE A N 1
ATOM 631 C CA . PHE A 1 90 ? -10.648 -10.333 -5.091 1.00 95.81 90 PHE A CA 1
ATOM 632 C C . PHE A 1 90 ? -11.435 -10.369 -6.409 1.00 95.81 90 PHE A C 1
ATOM 634 O O . PHE A 1 90 ? -11.158 -9.572 -7.308 1.00 95.81 90 PHE A O 1
ATOM 641 N N . PRO A 1 91 ? -12.461 -11.233 -6.541 1.00 93.25 91 PRO A N 1
ATOM 642 C CA . PRO A 1 91 ? -13.194 -11.413 -7.799 1.00 93.25 91 PRO A CA 1
ATOM 643 C C . PRO A 1 91 ? -13.823 -10.131 -8.367 1.00 93.25 91 PRO A C 1
ATOM 645 O O . PRO A 1 91 ? -14.032 -10.022 -9.573 1.00 93.25 91 PRO A O 1
ATOM 648 N N . GLN A 1 92 ? -14.097 -9.133 -7.520 1.00 93.44 92 GLN A N 1
ATOM 649 C CA . GLN A 1 92 ? -14.588 -7.816 -7.932 1.00 93.44 92 GLN A CA 1
ATOM 650 C C . GLN A 1 92 ? -13.603 -7.089 -8.864 1.00 93.44 92 GLN A C 1
ATOM 652 O O . GLN A 1 92 ? -14.034 -6.269 -9.674 1.00 93.44 92 GLN A O 1
ATOM 657 N N . LEU A 1 93 ? -12.301 -7.403 -8.793 1.00 93.00 93 LEU A N 1
ATOM 658 C CA . LEU A 1 93 ? -11.296 -6.859 -9.704 1.00 93.00 93 LEU A CA 1
ATOM 659 C C . LEU A 1 93 ? -11.527 -7.282 -11.150 1.00 93.00 93 LEU A C 1
ATOM 661 O O . LEU A 1 93 ? -11.277 -6.482 -12.045 1.00 93.00 93 LEU A O 1
ATOM 665 N N . ALA A 1 94 ? -12.049 -8.487 -11.400 1.00 92.19 94 ALA A N 1
ATOM 666 C CA . ALA A 1 94 ? -12.235 -8.989 -12.760 1.00 92.19 94 ALA A CA 1
ATOM 667 C C . ALA A 1 94 ? -13.109 -8.051 -13.617 1.00 92.19 94 ALA A C 1
ATOM 669 O O . ALA A 1 94 ? -12.842 -7.869 -14.802 1.00 92.19 94 ALA A O 1
ATOM 670 N N . GLY A 1 95 ? -14.110 -7.402 -13.007 1.00 91.38 95 GLY A N 1
ATOM 671 C CA . GLY A 1 95 ? -14.988 -6.451 -13.694 1.00 91.38 95 GLY A CA 1
ATOM 672 C C . GLY A 1 95 ? -14.347 -5.094 -14.009 1.00 91.38 95 GLY A C 1
ATOM 673 O O . GLY A 1 95 ? -14.799 -4.411 -14.924 1.00 91.38 95 GLY A O 1
ATOM 674 N N . VAL A 1 96 ? -13.297 -4.700 -13.282 1.00 92.00 96 VAL A N 1
ATOM 675 C CA . VAL A 1 96 ? -12.623 -3.393 -13.434 1.00 92.00 96 VAL A CA 1
ATOM 676 C C . VAL A 1 96 ? -11.221 -3.503 -14.035 1.00 92.00 96 VAL A C 1
ATOM 678 O O . VAL A 1 96 ? -10.654 -2.493 -14.448 1.00 92.00 96 VAL A O 1
ATOM 681 N N . LEU A 1 97 ? -10.679 -4.717 -14.158 1.00 92.00 97 LEU A N 1
ATOM 682 C CA . LEU A 1 97 ? -9.338 -4.981 -14.673 1.00 92.00 97 LEU A CA 1
ATOM 683 C C . LEU A 1 97 ? -9.090 -4.386 -16.073 1.00 92.00 97 LEU A C 1
ATOM 685 O O . LEU A 1 97 ? -8.045 -3.761 -16.257 1.00 92.00 97 LEU A O 1
ATOM 689 N N . PRO A 1 98 ? -10.027 -4.458 -17.047 1.00 90.56 98 PRO A N 1
ATOM 690 C CA . PRO A 1 98 ? -9.834 -3.797 -18.339 1.00 90.56 98 PRO A CA 1
ATOM 691 C C . PRO A 1 98 ? -9.659 -2.277 -18.216 1.00 90.56 98 PRO A C 1
ATOM 693 O O . PRO A 1 98 ? -8.804 -1.701 -18.886 1.00 90.56 98 PRO A O 1
ATOM 696 N N . ALA A 1 99 ? -10.427 -1.626 -17.335 1.00 89.25 99 ALA A N 1
ATOM 697 C CA . ALA A 1 99 ? -10.319 -0.188 -17.094 1.00 89.25 99 ALA A CA 1
ATOM 698 C C . ALA A 1 99 ? -9.010 0.172 -16.374 1.00 89.25 99 ALA A C 1
ATOM 700 O O . ALA A 1 99 ? -8.392 1.188 -16.691 1.00 89.25 99 ALA A O 1
ATOM 701 N N . MET A 1 100 ? -8.557 -0.676 -15.446 1.00 90.44 100 MET A N 1
ATOM 702 C CA . MET A 1 100 ? -7.264 -0.513 -14.778 1.00 90.44 100 MET A CA 1
ATOM 703 C C . MET A 1 100 ? -6.097 -0.632 -15.764 1.00 90.44 100 MET A C 1
ATOM 705 O O . MET A 1 100 ? -5.216 0.221 -15.752 1.00 90.44 100 MET A O 1
ATOM 709 N N . HIS A 1 101 ? -6.116 -1.622 -16.661 1.00 89.06 101 HIS A N 1
ATOM 710 C CA . HIS A 1 101 ? -5.086 -1.775 -17.693 1.00 89.06 101 HIS A CA 1
ATOM 711 C C . HIS A 1 101 ? -5.104 -0.632 -18.711 1.00 89.06 101 HIS A C 1
ATOM 713 O O . HIS A 1 101 ? -4.047 -0.148 -19.106 1.00 89.06 101 HIS A O 1
ATOM 719 N N . ALA A 1 102 ? -6.287 -0.143 -19.095 1.00 85.56 102 ALA A N 1
ATOM 720 C CA . ALA A 1 102 ? -6.402 1.027 -19.964 1.00 85.56 102 ALA A CA 1
ATOM 721 C C . ALA A 1 102 ? -5.799 2.293 -19.327 1.00 85.56 102 ALA A C 1
ATOM 723 O O . ALA A 1 102 ? -5.318 3.176 -20.035 1.00 85.56 102 ALA A O 1
ATOM 724 N N . HIS A 1 103 ? -5.782 2.374 -17.993 1.00 83.50 103 HIS A N 1
ATOM 725 C CA . HIS A 1 103 ? -5.207 3.501 -17.267 1.00 83.50 103 HIS A CA 1
ATOM 726 C C . HIS A 1 103 ? -3.674 3.600 -17.380 1.00 83.50 103 HIS A C 1
ATOM 728 O O . HIS A 1 103 ? -3.115 4.670 -17.141 1.00 83.50 103 HIS A O 1
ATOM 734 N N . ALA A 1 104 ? -2.985 2.524 -17.777 1.00 81.25 104 ALA A N 1
ATOM 735 C CA . ALA A 1 104 ? -1.538 2.548 -17.997 1.00 81.25 104 ALA A CA 1
ATOM 736 C C . ALA A 1 104 ? -1.116 3.532 -19.108 1.00 81.25 104 ALA A C 1
ATOM 738 O O . ALA A 1 104 ? -0.002 4.067 -19.074 1.00 81.25 104 ALA A O 1
ATOM 739 N N . GLY A 1 105 ? -2.026 3.804 -20.051 1.00 84.62 105 GLY A N 1
ATOM 740 C CA . GLY A 1 105 ? -1.788 4.663 -21.204 1.00 84.62 105 GLY A CA 1
ATOM 741 C C . GLY A 1 105 ? -0.861 4.028 -22.241 1.00 84.62 105 GLY A C 1
ATOM 742 O O . GLY A 1 105 ? -0.646 2.816 -22.265 1.00 84.62 105 GLY A O 1
ATOM 743 N N . GLU A 1 106 ? -0.328 4.864 -23.128 1.00 87.44 106 GLU A N 1
ATOM 744 C CA . GLU A 1 106 ? 0.645 4.436 -24.132 1.00 87.44 106 GLU A CA 1
ATOM 745 C C . GLU A 1 106 ? 2.036 4.231 -23.516 1.00 87.44 106 GLU A C 1
ATOM 747 O O . GLU A 1 106 ? 2.405 4.859 -22.515 1.00 87.44 106 GLU A O 1
ATOM 752 N N . VAL A 1 107 ? 2.826 3.353 -24.141 1.00 88.56 107 VAL A N 1
ATOM 753 C CA . VAL A 1 107 ? 4.244 3.201 -23.801 1.00 88.56 107 VAL A CA 1
ATOM 754 C C . VAL A 1 107 ? 4.952 4.505 -24.166 1.00 88.56 107 VAL A C 1
ATOM 756 O O . VAL A 1 107 ? 4.836 4.933 -25.316 1.00 88.56 107 VAL A O 1
ATOM 759 N N . PRO A 1 108 ? 5.685 5.144 -23.237 1.00 84.75 108 PR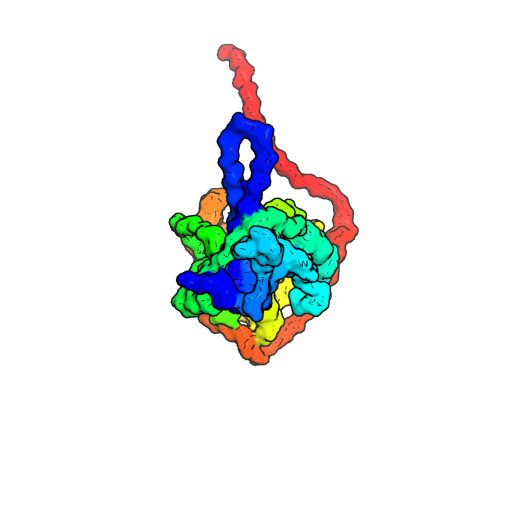O A N 1
ATOM 760 C CA . PRO A 1 108 ? 6.404 6.370 -23.545 1.00 84.75 108 PRO A CA 1
ATOM 761 C C . PRO A 1 108 ? 7.367 6.159 -24.717 1.00 84.75 108 PRO A C 1
ATOM 763 O O . PRO A 1 108 ? 8.224 5.275 -24.673 1.00 84.75 108 PRO A O 1
ATOM 766 N N . ALA A 1 109 ? 7.215 6.972 -25.761 1.00 78.31 109 ALA A N 1
ATOM 767 C CA . ALA A 1 109 ? 8.140 7.001 -26.883 1.00 78.31 109 ALA A CA 1
ATOM 768 C C . ALA A 1 109 ? 9.391 7.815 -26.514 1.00 78.31 109 ALA A C 1
ATOM 770 O O . ALA A 1 109 ? 9.278 8.890 -25.924 1.00 78.31 109 ALA A O 1
ATOM 771 N N . GLY A 1 110 ? 10.572 7.323 -26.894 1.00 73.19 110 GLY A N 1
ATOM 772 C CA . GLY A 1 110 ? 11.844 8.037 -26.752 1.00 73.19 110 GLY A CA 1
ATOM 773 C C . GLY A 1 110 ? 12.891 7.301 -25.919 1.00 73.19 110 GLY A C 1
ATOM 774 O O . GLY A 1 110 ? 12.690 6.166 -25.484 1.00 73.19 110 GLY A O 1
ATOM 775 N N . THR A 1 111 ? 14.027 7.970 -25.723 1.00 74.19 111 THR A N 1
ATOM 776 C CA . THR A 1 111 ? 15.134 7.466 -24.909 1.00 74.19 111 THR A CA 1
ATOM 777 C C . THR A 1 111 ? 14.825 7.648 -23.431 1.00 74.19 111 THR A C 1
ATOM 779 O O . THR A 1 111 ? 14.439 8.733 -22.979 1.00 74.19 111 THR A O 1
ATOM 782 N N . VAL A 1 112 ? 15.036 6.575 -22.677 1.00 85.88 112 VAL A N 1
ATOM 783 C CA . VAL A 1 112 ? 14.863 6.544 -21.226 1.00 85.88 112 VAL A CA 1
ATOM 784 C C . VAL A 1 112 ? 16.224 6.369 -20.568 1.00 85.88 112 VAL A C 1
ATOM 786 O O . VAL A 1 112 ? 17.047 5.583 -21.036 1.00 85.88 112 VAL A O 1
ATOM 789 N N . THR A 1 113 ? 16.468 7.074 -19.468 1.00 89.81 113 THR A N 1
ATOM 790 C CA . THR A 1 113 ? 17.540 6.702 -18.536 1.00 89.81 113 THR A CA 1
ATOM 791 C C . THR A 1 113 ? 16.930 5.963 -17.356 1.00 89.81 113 THR A C 1
ATOM 793 O O . THR A 1 113 ? 15.842 6.319 -16.904 1.00 89.81 113 THR A O 1
ATOM 796 N N . ALA A 1 114 ? 17.618 4.931 -16.874 1.00 92.38 114 ALA A N 1
ATOM 797 C CA . ALA A 1 114 ? 17.143 4.092 -15.783 1.00 92.38 114 ALA A CA 1
ATOM 798 C C . ALA A 1 114 ? 18.230 3.927 -14.718 1.00 92.38 114 ALA A C 1
ATOM 800 O O . ALA A 1 114 ? 19.362 3.558 -15.042 1.00 92.38 114 ALA A O 1
ATOM 801 N N . GLU A 1 115 ? 17.870 4.155 -13.458 1.00 93.56 115 GLU A N 1
ATOM 802 C CA . GLU A 1 115 ? 18.756 3.990 -12.304 1.00 93.56 115 GLU A CA 1
ATOM 803 C C . GLU A 1 115 ? 18.092 3.133 -11.223 1.00 93.56 115 GLU A C 1
ATOM 805 O O . GLU A 1 115 ? 16.906 3.291 -10.952 1.00 93.56 115 GLU A O 1
ATOM 810 N N . VAL A 1 116 ? 18.854 2.232 -10.591 1.00 96.25 116 VAL A N 1
ATOM 811 C CA . VAL A 1 116 ? 18.387 1.477 -9.418 1.00 96.25 116 VAL A CA 1
ATOM 812 C C . VAL A 1 116 ? 18.463 2.379 -8.190 1.00 96.25 116 VAL A C 1
ATOM 814 O O . VAL A 1 116 ? 19.559 2.656 -7.695 1.00 96.25 116 VAL A O 1
ATOM 817 N N . VAL A 1 117 ? 17.302 2.797 -7.685 1.00 96.81 117 VAL A N 1
ATOM 818 C CA . VAL A 1 117 ? 17.191 3.736 -6.556 1.00 96.81 117 VAL A CA 1
ATOM 819 C C . VAL A 1 117 ? 16.789 3.069 -5.244 1.00 96.81 117 VAL A C 1
ATOM 821 O O . VAL A 1 117 ? 17.083 3.608 -4.181 1.00 96.81 117 VAL A O 1
ATOM 824 N N . ASP A 1 118 ? 16.165 1.889 -5.299 1.00 97.19 118 ASP A N 1
ATOM 825 C CA . ASP A 1 118 ? 15.779 1.125 -4.109 1.00 97.19 118 ASP A CA 1
ATOM 826 C C . ASP A 1 118 ? 15.642 -0.378 -4.414 1.00 97.19 118 ASP A C 1
ATOM 828 O O . ASP A 1 118 ? 15.789 -0.811 -5.562 1.00 97.19 118 ASP A O 1
ATOM 832 N N . SER A 1 119 ? 15.355 -1.189 -3.398 1.00 97.69 119 SER A N 1
ATOM 833 C CA . SER A 1 119 ? 14.998 -2.600 -3.549 1.00 97.69 119 SER A CA 1
ATOM 834 C C . SER A 1 119 ? 14.072 -3.084 -2.442 1.00 97.69 119 SER A C 1
ATOM 836 O O . SER A 1 119 ? 14.002 -2.504 -1.359 1.00 97.69 119 SER A O 1
ATOM 838 N N . LEU A 1 120 ? 13.387 -4.201 -2.695 1.00 98.00 120 LEU A N 1
ATOM 839 C CA . LEU A 1 120 ? 12.610 -4.885 -1.665 1.00 98.00 120 LEU A CA 1
ATOM 840 C C . LEU A 1 120 ? 13.464 -5.235 -0.444 1.00 98.00 120 LEU A C 1
ATOM 842 O O . LEU A 1 120 ? 13.040 -4.979 0.674 1.00 98.00 120 LEU A O 1
ATOM 846 N N . GLU A 1 121 ? 14.666 -5.778 -0.644 1.00 97.56 121 GLU A N 1
ATOM 847 C CA . GLU A 1 121 ? 15.557 -6.142 0.463 1.00 97.56 121 GLU A CA 1
ATOM 848 C C . GLU A 1 121 ? 15.888 -4.926 1.339 1.00 97.56 121 GLU A C 1
ATOM 850 O O . GLU A 1 121 ? 15.828 -5.004 2.565 1.00 97.56 121 GLU A O 1
ATOM 855 N N . HIS A 1 122 ? 16.189 -3.784 0.718 1.00 97.50 122 HIS A N 1
ATOM 856 C CA . HIS A 1 122 ? 16.481 -2.556 1.447 1.00 97.50 122 HIS A CA 1
ATOM 857 C C . HIS A 1 122 ? 15.253 -2.048 2.218 1.00 97.50 122 HIS A C 1
ATOM 859 O O . HIS A 1 122 ? 15.376 -1.721 3.398 1.00 97.50 122 HIS A O 1
ATOM 865 N N . LEU A 1 123 ? 14.061 -2.065 1.610 1.00 98.19 123 LEU A N 1
ATOM 866 C CA . LEU A 1 123 ? 12.806 -1.729 2.290 1.00 98.19 123 LEU A CA 1
ATOM 867 C C . LEU A 1 123 ? 12.540 -2.655 3.491 1.00 98.19 123 LEU A C 1
ATOM 869 O O . LEU A 1 123 ? 12.203 -2.182 4.575 1.00 98.19 123 LEU A O 1
ATOM 873 N N . GLN A 1 124 ? 12.740 -3.964 3.330 1.00 98.38 124 GLN A N 1
ATOM 874 C CA . GLN A 1 124 ? 12.575 -4.952 4.400 1.00 98.38 124 GLN A CA 1
ATOM 875 C C . GLN A 1 124 ? 13.537 -4.705 5.564 1.00 98.38 124 GLN A C 1
ATOM 877 O O . GLN A 1 124 ? 13.131 -4.761 6.727 1.00 98.38 124 GLN A O 1
ATOM 882 N N . GLN A 1 125 ? 14.796 -4.381 5.259 1.00 98.12 125 GLN A N 1
ATOM 883 C CA . GLN A 1 125 ? 15.796 -4.018 6.261 1.00 98.12 125 GLN A CA 1
ATOM 884 C C . GLN A 1 125 ? 15.415 -2.737 7.012 1.00 98.12 125 GLN A C 1
ATOM 886 O O . GLN A 1 125 ? 15.554 -2.697 8.233 1.00 98.12 125 GLN A O 1
ATOM 891 N N . GLN A 1 126 ? 14.904 -1.712 6.319 1.00 97.81 126 GLN A N 1
ATOM 892 C CA . GLN A 1 126 ? 14.448 -0.479 6.968 1.00 97.81 126 GLN A CA 1
ATOM 893 C C . GLN A 1 126 ? 13.286 -0.740 7.925 1.00 97.81 126 GLN A C 1
ATOM 895 O O . GLN A 1 126 ? 13.335 -0.308 9.073 1.00 97.81 126 GLN A O 1
ATOM 900 N N . VAL A 1 127 ? 12.275 -1.494 7.485 1.00 97.81 127 VAL A N 1
ATOM 901 C CA . VAL A 1 127 ? 11.114 -1.826 8.322 1.00 97.81 127 VAL A CA 1
ATOM 902 C C . VAL A 1 127 ? 11.525 -2.673 9.529 1.00 97.81 127 VAL A C 1
ATOM 904 O O . VAL A 1 127 ? 11.044 -2.433 10.636 1.00 97.81 127 VAL A O 1
ATOM 907 N N . ALA A 1 128 ? 12.444 -3.625 9.341 1.00 97.06 128 ALA A N 1
ATOM 908 C CA . ALA A 1 128 ? 12.975 -4.442 10.431 1.00 97.06 128 ALA A CA 1
ATOM 909 C C . ALA A 1 128 ? 13.794 -3.622 11.441 1.00 97.06 128 ALA A C 1
ATOM 911 O O . ALA A 1 128 ? 13.797 -3.942 12.631 1.00 97.06 128 ALA A O 1
ATOM 912 N N . ALA A 1 129 ? 14.491 -2.580 10.977 1.00 97.75 129 ALA A N 1
ATOM 913 C CA . ALA A 1 129 ? 15.253 -1.677 11.831 1.00 97.75 129 ALA A CA 1
ATOM 914 C C . ALA A 1 129 ? 14.341 -0.727 12.623 1.00 97.75 129 ALA A C 1
ATOM 916 O O . ALA A 1 129 ? 14.516 -0.586 13.834 1.00 97.75 129 ALA A O 1
ATOM 917 N N . ASP A 1 130 ? 13.370 -0.096 11.958 1.00 96.44 130 ASP A N 1
ATOM 918 C CA . ASP A 1 130 ? 12.360 0.754 12.585 1.00 96.44 130 ASP A CA 1
ATOM 919 C C . ASP A 1 130 ? 11.081 0.842 11.736 1.00 96.44 130 ASP A C 1
ATOM 921 O O . ASP A 1 130 ? 11.016 1.529 10.720 1.00 96.44 130 ASP A O 1
ATOM 925 N N . ALA A 1 131 ? 10.014 0.190 12.200 1.00 96.38 131 ALA A N 1
ATOM 926 C CA . ALA A 1 131 ? 8.721 0.205 11.525 1.00 96.38 131 ALA A CA 1
ATOM 927 C C . ALA A 1 131 ? 7.883 1.473 11.796 1.00 96.38 131 ALA A C 1
ATOM 929 O O . ALA A 1 131 ? 6.751 1.554 11.313 1.00 96.38 131 ALA A O 1
ATOM 930 N N . ALA A 1 132 ? 8.367 2.439 12.591 1.00 95.00 132 ALA A N 1
ATOM 931 C CA . ALA A 1 132 ? 7.570 3.582 13.044 1.00 95.00 132 ALA A CA 1
ATOM 932 C C . ALA A 1 132 ? 6.945 4.381 11.891 1.00 95.00 132 ALA A C 1
ATOM 934 O O . ALA A 1 132 ? 5.761 4.711 11.969 1.00 95.00 132 ALA A O 1
ATOM 935 N N . GLU A 1 133 ? 7.681 4.615 10.798 1.00 92.94 133 GLU A N 1
ATOM 936 C CA . GLU A 1 133 ? 7.184 5.369 9.636 1.00 92.94 133 GLU A CA 1
ATOM 937 C C . GLU A 1 133 ? 5.916 4.750 9.016 1.00 92.94 133 GLU A C 1
ATOM 939 O O . GLU A 1 133 ? 5.020 5.471 8.571 1.00 92.94 133 GLU A O 1
ATOM 944 N N . TRP A 1 134 ? 5.809 3.421 9.031 1.00 95.75 134 TRP A N 1
ATOM 945 C CA . TRP A 1 134 ? 4.699 2.679 8.424 1.00 95.75 134 TRP A CA 1
ATOM 946 C C . TRP A 1 134 ? 3.649 2.208 9.437 1.00 95.75 134 TRP A C 1
ATOM 948 O O . TRP A 1 134 ? 2.527 1.865 9.059 1.00 95.75 134 TRP A O 1
ATOM 958 N N . ARG A 1 135 ? 3.995 2.179 10.730 1.00 95.38 135 ARG A N 1
ATOM 959 C CA . ARG A 1 135 ? 3.112 1.731 11.818 1.00 95.38 135 ARG A CA 1
ATOM 960 C C . ARG A 1 135 ? 2.391 2.875 12.512 1.00 95.38 135 ARG A C 1
ATOM 962 O O . ARG A 1 135 ? 1.236 2.704 12.878 1.00 95.38 135 ARG A O 1
ATOM 969 N N . ASP A 1 136 ? 3.059 3.999 12.752 1.00 94.31 136 ASP A N 1
ATOM 970 C CA . ASP A 1 136 ? 2.585 4.998 13.717 1.00 94.31 136 ASP A CA 1
ATOM 971 C C . ASP A 1 136 ? 1.727 6.102 13.084 1.00 94.31 136 ASP A C 1
ATOM 973 O O . ASP A 1 136 ? 1.047 6.836 13.804 1.00 94.31 136 ASP A O 1
ATOM 977 N N . GLY A 1 137 ? 1.741 6.220 11.755 1.00 89.56 137 GLY A N 1
ATOM 978 C CA . GLY A 1 137 ? 1.227 7.384 11.030 1.00 89.56 137 GLY A CA 1
ATOM 979 C C . GLY A 1 137 ? 2.190 8.575 11.116 1.00 89.56 137 GLY A C 1
ATOM 980 O O . GLY A 1 137 ? 3.148 8.548 11.884 1.00 89.56 137 GLY A O 1
ATOM 981 N N . ASN A 1 138 ? 1.942 9.631 10.340 1.00 88.44 138 ASN A N 1
ATOM 982 C CA . ASN A 1 138 ? 2.819 10.809 10.324 1.00 88.44 138 ASN A CA 1
ATOM 983 C C . ASN A 1 138 ? 2.599 11.681 11.570 1.00 88.44 138 ASN A C 1
ATOM 985 O O . ASN A 1 138 ? 1.463 12.065 11.870 1.00 88.44 138 ASN A O 1
ATOM 989 N N . ALA A 1 139 ? 3.679 12.057 12.249 1.00 89.25 139 ALA A N 1
ATOM 990 C CA . ALA A 1 139 ? 3.630 13.008 13.344 1.00 89.25 139 ALA A CA 1
ATOM 991 C C . ALA A 1 139 ? 3.341 14.437 12.832 1.00 89.25 139 ALA A C 1
ATOM 993 O O . ALA A 1 139 ? 3.625 14.779 11.676 1.00 89.25 139 ALA A O 1
ATOM 994 N N . PRO A 1 140 ? 2.766 15.314 13.678 1.00 86.19 140 PRO A N 1
ATOM 995 C CA . PRO A 1 140 ? 2.580 16.714 13.319 1.00 86.19 140 PRO A CA 1
ATOM 996 C C . PRO A 1 140 ? 3.927 17.386 13.020 1.00 86.19 140 PRO A C 1
ATOM 998 O O . PRO A 1 140 ? 4.795 17.450 13.887 1.00 86.19 140 PRO A O 1
ATOM 1001 N N . GLY A 1 141 ? 4.073 17.941 11.815 1.00 84.69 141 GLY A N 1
ATOM 1002 C CA . GLY A 1 141 ? 5.295 18.636 11.399 1.00 84.69 141 GLY A CA 1
ATOM 1003 C C . GLY A 1 141 ? 6.385 17.734 10.817 1.00 84.69 141 GLY A C 1
ATOM 1004 O O . GLY A 1 141 ? 7.450 18.253 10.487 1.00 84.69 141 GLY A O 1
ATOM 1005 N N . ASP A 1 142 ? 6.122 16.433 10.647 1.00 85.88 142 ASP A N 1
ATOM 1006 C CA . ASP A 1 142 ? 7.025 15.547 9.912 1.00 85.88 142 ASP A CA 1
ATOM 1007 C C . ASP A 1 142 ? 7.309 16.088 8.502 1.00 85.88 142 ASP A C 1
ATOM 1009 O O . ASP A 1 142 ? 6.423 16.683 7.868 1.00 85.88 142 ASP A O 1
ATOM 1013 N N . PRO A 1 143 ? 8.533 15.879 7.984 1.00 87.38 143 PRO A N 1
ATOM 1014 C CA . PRO A 1 143 ? 8.875 16.296 6.636 1.00 87.38 143 PRO A CA 1
ATOM 1015 C C . PRO A 1 143 ? 7.962 15.624 5.607 1.00 87.38 143 PRO A C 1
ATOM 1017 O O . PRO A 1 143 ? 7.514 14.485 5.763 1.00 87.38 143 PRO A O 1
ATOM 1020 N N . VAL A 1 144 ? 7.705 16.339 4.511 1.00 88.81 144 VAL A N 1
ATOM 1021 C CA . VAL A 1 144 ? 6.998 15.767 3.364 1.00 88.81 144 VAL A CA 1
ATOM 1022 C C . VAL A 1 144 ? 7.849 14.636 2.789 1.00 88.81 144 VAL A C 1
ATOM 1024 O O . VAL A 1 144 ? 9.034 14.827 2.519 1.00 88.81 144 VAL A O 1
ATOM 1027 N N . LYS A 1 145 ? 7.229 13.470 2.594 1.00 91.94 145 LYS A N 1
ATOM 1028 C CA . LYS A 1 145 ? 7.865 12.297 1.986 1.00 91.94 145 LYS A CA 1
ATOM 1029 C C . LYS A 1 145 ? 8.414 12.640 0.602 1.00 91.94 145 LYS A C 1
ATOM 1031 O O . LYS A 1 145 ? 7.762 13.338 -0.179 1.00 91.94 145 LYS A O 1
ATOM 1036 N N . THR A 1 146 ? 9.598 12.124 0.284 1.00 94.38 146 THR A N 1
ATOM 1037 C CA . THR A 1 146 ? 10.134 12.189 -1.080 1.00 94.38 146 THR A CA 1
ATOM 1038 C C . THR A 1 146 ? 9.243 11.398 -2.042 1.00 94.38 146 THR A C 1
ATOM 1040 O O . THR A 1 146 ? 8.420 10.581 -1.625 1.00 94.38 146 THR A O 1
ATOM 1043 N N . GLN A 1 147 ? 9.404 11.613 -3.351 1.00 93.56 147 GLN A N 1
ATOM 1044 C CA . GLN A 1 147 ? 8.638 10.860 -4.351 1.00 93.56 147 GLN A CA 1
ATOM 1045 C C . GLN A 1 147 ? 8.885 9.351 -4.246 1.00 93.56 147 GLN A C 1
ATOM 1047 O O . GLN A 1 147 ? 7.927 8.584 -4.313 1.00 93.56 147 GLN A O 1
ATOM 1052 N N . LEU A 1 148 ? 10.138 8.937 -4.021 1.00 95.25 148 LEU A N 1
ATOM 1053 C CA . LEU A 1 148 ? 10.492 7.536 -3.807 1.00 95.25 148 LEU A CA 1
ATOM 1054 C C . LEU A 1 148 ? 9.826 6.983 -2.541 1.00 95.25 148 LEU A C 1
ATOM 1056 O O . LEU A 1 148 ? 9.126 5.978 -2.625 1.00 95.25 148 LEU A O 1
ATOM 1060 N N . GLN A 1 149 ? 9.953 7.675 -1.399 1.00 94.94 149 GLN A N 1
ATOM 1061 C CA . GLN A 1 149 ? 9.308 7.266 -0.142 1.00 94.94 149 GLN A CA 1
ATOM 1062 C C . GLN A 1 149 ? 7.794 7.115 -0.308 1.00 94.94 149 GLN A C 1
ATOM 1064 O O . GLN A 1 149 ? 7.208 6.133 0.140 1.00 94.94 149 GLN A O 1
ATOM 1069 N N . GLN A 1 150 ? 7.154 8.064 -0.994 1.00 94.19 150 GLN A N 1
ATOM 1070 C CA . GLN A 1 150 ? 5.724 8.012 -1.272 1.00 94.19 150 GLN A CA 1
ATOM 1071 C C . GLN A 1 150 ? 5.354 6.847 -2.203 1.00 94.19 150 GLN A C 1
ATOM 1073 O O . GLN A 1 150 ? 4.295 6.242 -2.018 1.00 94.19 150 GLN A O 1
ATOM 1078 N N . ALA A 1 151 ? 6.205 6.532 -3.183 1.00 94.81 151 ALA A N 1
ATOM 1079 C CA . ALA A 1 151 ? 5.998 5.438 -4.123 1.00 94.81 151 ALA A CA 1
ATOM 1080 C C . ALA A 1 151 ? 6.084 4.069 -3.435 1.00 94.81 151 ALA A C 1
ATOM 1082 O O . ALA A 1 151 ? 5.247 3.217 -3.703 1.00 94.81 151 ALA A O 1
ATOM 1083 N N . VAL A 1 152 ? 7.025 3.853 -2.513 1.00 97.12 152 VAL A N 1
ATOM 1084 C CA . VAL A 1 152 ? 7.164 2.563 -1.806 1.00 97.12 152 VAL A CA 1
ATOM 1085 C C . VAL A 1 152 ? 6.350 2.472 -0.508 1.00 97.12 152 VAL A C 1
ATOM 1087 O O . VAL A 1 152 ? 6.341 1.428 0.143 1.00 97.12 152 VAL A O 1
ATOM 1090 N N . PHE A 1 153 ? 5.628 3.531 -0.123 1.00 96.06 153 PHE A N 1
ATOM 1091 C CA . PHE A 1 153 ? 4.981 3.622 1.191 1.00 96.06 153 PHE A CA 1
ATOM 1092 C C . PHE A 1 153 ? 4.015 2.465 1.481 1.00 96.06 153 PHE A C 1
ATOM 1094 O O . PHE A 1 153 ? 4.091 1.846 2.539 1.00 96.06 153 PHE A O 1
ATOM 1101 N N . THR A 1 154 ? 3.148 2.119 0.523 1.00 96.81 154 THR A N 1
ATOM 1102 C CA . THR A 1 154 ? 2.198 1.001 0.672 1.00 96.81 154 THR A CA 1
ATOM 1103 C C . THR A 1 154 ? 2.911 -0.344 0.824 1.00 96.81 154 THR A C 1
ATOM 1105 O O . THR A 1 154 ? 2.448 -1.199 1.574 1.00 96.81 154 THR A O 1
ATOM 1108 N N . ALA A 1 155 ? 4.048 -0.541 0.152 1.00 98.19 155 ALA A N 1
ATOM 1109 C CA . ALA A 1 155 ? 4.835 -1.760 0.302 1.00 98.19 155 ALA A CA 1
ATOM 1110 C C . ALA A 1 155 ? 5.461 -1.852 1.703 1.00 98.19 155 ALA A C 1
ATOM 1112 O O . ALA A 1 155 ? 5.401 -2.913 2.319 1.00 98.19 155 ALA A O 1
ATOM 1113 N N . GLY A 1 156 ? 5.972 -0.743 2.248 1.00 98.19 156 GLY A N 1
ATOM 1114 C CA . GLY A 1 156 ? 6.486 -0.711 3.622 1.00 98.19 156 GLY A CA 1
ATOM 1115 C C . GLY A 1 156 ? 5.385 -0.902 4.671 1.00 98.19 156 GLY A C 1
ATOM 1116 O O . GLY A 1 156 ? 5.579 -1.598 5.663 1.00 98.19 156 GLY A O 1
ATOM 1117 N N . GLU A 1 157 ? 4.180 -0.384 4.415 1.00 98.06 157 GLU A N 1
ATOM 1118 C CA . GLU A 1 157 ? 2.989 -0.651 5.229 1.00 98.06 157 GLU A CA 1
ATOM 1119 C C . GLU A 1 157 ? 2.604 -2.137 5.263 1.00 98.06 157 GLU A C 1
ATOM 1121 O O . GLU A 1 157 ? 2.172 -2.630 6.309 1.00 98.06 157 GLU A O 1
ATOM 1126 N N . LEU A 1 158 ? 2.758 -2.844 4.142 1.00 98.50 158 LEU A N 1
ATOM 1127 C CA . LEU A 1 158 ? 2.526 -4.284 4.042 1.00 98.50 158 LEU A CA 1
ATOM 1128 C C . LEU A 1 158 ? 3.646 -5.098 4.690 1.00 98.50 158 LEU A C 1
ATOM 1130 O O . LEU A 1 158 ? 3.363 -6.092 5.352 1.00 98.50 158 LEU A O 1
ATOM 1134 N N . GLU A 1 159 ? 4.895 -4.662 4.559 1.00 98.50 159 GLU A N 1
ATOM 1135 C CA . GLU A 1 159 ? 6.030 -5.287 5.239 1.00 98.50 159 GLU A CA 1
ATOM 1136 C C . GLU A 1 159 ? 5.900 -5.157 6.761 1.00 98.50 159 GLU A C 1
ATOM 1138 O O . GLU A 1 159 ? 6.000 -6.148 7.479 1.00 98.50 159 GLU A O 1
ATOM 1143 N N . ALA A 1 160 ? 5.574 -3.965 7.273 1.00 98.44 160 ALA A N 1
ATOM 1144 C CA . ALA A 1 160 ? 5.352 -3.752 8.704 1.00 98.44 160 ALA A CA 1
ATOM 1145 C C . ALA A 1 160 ? 4.204 -4.629 9.227 1.00 98.44 160 ALA A C 1
ATOM 1147 O O . ALA A 1 160 ? 4.240 -5.116 10.359 1.00 98.44 160 ALA A O 1
ATOM 1148 N N . PHE A 1 161 ? 3.182 -4.856 8.399 1.00 98.50 161 PHE A N 1
ATOM 1149 C CA . PHE A 1 161 ? 2.122 -5.810 8.693 1.00 98.50 161 PHE A CA 1
ATOM 1150 C C . PHE A 1 161 ? 2.660 -7.246 8.746 1.00 98.50 161 PHE A C 1
ATOM 1152 O O . PHE A 1 161 ? 2.504 -7.893 9.777 1.00 98.50 161 PHE A O 1
ATOM 1159 N N . LEU A 1 162 ? 3.355 -7.726 7.712 1.00 98.19 162 LEU A N 1
ATOM 1160 C CA . LEU A 1 162 ? 3.898 -9.091 7.651 1.00 98.19 162 LEU A CA 1
ATOM 1161 C C . LEU A 1 162 ? 4.920 -9.398 8.758 1.00 98.19 162 LEU A C 1
ATOM 1163 O O . LEU A 1 162 ? 4.961 -10.524 9.256 1.00 98.19 162 LEU A O 1
ATOM 1167 N N . GLN A 1 163 ? 5.681 -8.398 9.209 1.00 97.75 163 GLN A N 1
ATOM 1168 C CA . GLN A 1 163 ? 6.583 -8.499 10.364 1.00 97.75 163 GLN A CA 1
ATOM 1169 C C . GLN A 1 163 ? 5.865 -8.435 11.723 1.00 97.75 163 GLN A C 1
ATOM 1171 O O . GLN A 1 163 ? 6.502 -8.426 12.778 1.00 97.75 163 GLN A O 1
ATOM 1176 N N . GLY A 1 164 ? 4.535 -8.355 11.731 1.00 97.38 164 GLY A N 1
ATOM 1177 C CA . GLY A 1 164 ? 3.747 -8.341 12.952 1.00 97.38 164 GLY A CA 1
ATOM 1178 C C . GLY A 1 164 ? 3.655 -6.984 13.642 1.00 97.38 164 GLY A C 1
ATOM 1179 O O . GLY A 1 164 ? 3.032 -6.899 14.697 1.00 97.38 164 GLY A O 1
ATOM 1180 N N . GLN A 1 165 ? 4.253 -5.927 13.087 1.00 97.62 165 GLN A N 1
ATOM 1181 C CA . GLN A 1 165 ? 4.371 -4.612 13.731 1.00 97.62 165 GLN A CA 1
ATOM 1182 C C . GLN A 1 165 ? 3.064 -3.816 13.716 1.00 97.62 165 GLN A C 1
ATOM 1184 O O . GLN A 1 165 ? 2.913 -2.874 14.487 1.00 97.62 165 GLN A O 1
ATOM 1189 N N . ARG A 1 166 ? 2.092 -4.203 12.886 1.00 96.75 166 ARG A N 1
ATOM 1190 C CA . ARG A 1 166 ? 0.722 -3.666 12.873 1.00 96.75 166 ARG A CA 1
ATOM 1191 C C . ARG A 1 166 ? -0.268 -4.778 12.569 1.00 96.75 166 ARG A C 1
ATOM 1193 O O . ARG A 1 166 ? 0.061 -5.694 11.828 1.00 96.75 166 ARG A O 1
ATOM 1200 N N . GLY A 1 167 ? -1.478 -4.706 13.115 1.00 97.50 167 GLY A N 1
ATOM 1201 C CA . GLY A 1 167 ? -2.459 -5.789 12.971 1.00 97.50 167 GLY A CA 1
ATOM 1202 C C . GLY A 1 167 ? -3.424 -5.667 11.793 1.00 97.50 167 GLY A C 1
ATOM 1203 O O . GLY A 1 167 ? -4.113 -6.639 11.498 1.00 97.50 167 GLY A O 1
ATOM 1204 N N . ILE A 1 168 ? -3.488 -4.505 11.133 1.00 98.38 168 ILE A N 1
ATOM 1205 C CA . ILE A 1 168 ? -4.326 -4.250 9.950 1.00 98.38 168 ILE A CA 1
ATOM 1206 C C . ILE A 1 168 ? -3.533 -3.416 8.947 1.00 98.38 168 ILE A C 1
ATOM 1208 O O . ILE A 1 168 ? -2.911 -2.436 9.353 1.00 98.38 168 ILE A O 1
ATOM 1212 N N . ALA A 1 169 ? -3.608 -3.761 7.662 1.00 98.12 169 ALA A N 1
ATOM 1213 C CA . ALA A 1 169 ? -3.103 -2.964 6.545 1.00 98.12 169 ALA A CA 1
ATOM 1214 C C . ALA A 1 169 ? -4.178 -2.801 5.461 1.00 98.12 169 ALA A C 1
ATOM 1216 O O . ALA A 1 169 ? -5.003 -3.691 5.243 1.00 98.12 169 ALA A O 1
ATOM 1217 N N . LEU A 1 170 ? -4.169 -1.655 4.778 1.00 98.12 170 LEU A N 1
ATOM 1218 C CA . LEU A 1 170 ? -5.104 -1.347 3.698 1.00 98.12 170 LEU A CA 1
ATOM 1219 C C . LEU A 1 170 ? -4.357 -1.250 2.368 1.00 98.12 170 LEU A C 1
ATOM 1221 O O . LEU A 1 170 ? -3.325 -0.592 2.288 1.00 98.12 170 LEU A O 1
ATOM 1225 N N . VAL A 1 171 ? -4.912 -1.841 1.310 1.00 97.94 171 VAL A N 1
ATOM 1226 C CA . VAL A 1 171 ? -4.386 -1.701 -0.057 1.00 97.94 171 VAL A CA 1
ATOM 1227 C C . VAL A 1 171 ? -5.509 -1.267 -0.981 1.00 97.94 171 VAL A C 1
ATOM 1229 O O . VAL A 1 171 ? -6.475 -2.007 -1.172 1.00 97.94 171 VAL A O 1
ATOM 1232 N N . GLN A 1 172 ? -5.397 -0.078 -1.578 1.00 97.00 172 GLN A N 1
ATOM 1233 C CA . GLN A 1 172 ? -6.349 0.366 -2.598 1.00 97.00 172 GLN A CA 1
ATOM 1234 C C . GLN A 1 172 ? -6.133 -0.450 -3.875 1.00 97.00 172 GLN A C 1
ATOM 1236 O O . GLN A 1 172 ? -5.192 -0.191 -4.620 1.00 97.00 172 GLN A O 1
ATOM 1241 N N . LEU A 1 173 ? -7.020 -1.408 -4.140 1.00 96.31 173 LEU A N 1
ATOM 1242 C CA . LEU A 1 173 ? -6.954 -2.269 -5.318 1.00 96.31 173 LEU A CA 1
ATOM 1243 C C . LEU A 1 173 ? -7.455 -1.555 -6.578 1.00 96.31 173 LEU A C 1
ATOM 1245 O O . LEU A 1 173 ? -6.893 -1.736 -7.649 1.00 96.31 173 LEU A O 1
ATOM 1249 N N . PHE A 1 174 ? -8.500 -0.735 -6.451 1.00 95.06 174 PHE A N 1
ATOM 1250 C CA . PHE A 1 174 ? -9.063 0.039 -7.558 1.00 95.06 174 PHE A CA 1
ATOM 1251 C C . PHE A 1 174 ? -9.529 1.416 -7.086 1.00 95.06 174 PHE A C 1
ATOM 1253 O O . PHE A 1 174 ? -10.280 1.512 -6.117 1.00 95.06 174 PHE A O 1
ATOM 1260 N N . ASN A 1 175 ? -9.109 2.465 -7.786 1.00 92.94 175 ASN A N 1
ATOM 1261 C CA . ASN A 1 175 ? -9.527 3.852 -7.624 1.00 92.94 175 ASN A CA 1
ATOM 1262 C C . ASN A 1 175 ? -10.293 4.300 -8.880 1.00 92.94 175 ASN A C 1
ATOM 1264 O O . ASN A 1 175 ? -9.692 4.574 -9.920 1.00 92.94 175 ASN A O 1
ATOM 1268 N N . GLY A 1 176 ? -11.619 4.370 -8.781 1.00 91.00 176 GLY A N 1
ATOM 1269 C CA . GLY A 1 176 ? -12.508 4.801 -9.861 1.00 91.00 176 GLY A CA 1
ATOM 1270 C C . GLY A 1 176 ? -13.047 6.227 -9.715 1.00 91.00 176 GLY A C 1
ATOM 1271 O O . GLY A 1 176 ? -13.616 6.746 -10.671 1.00 91.00 176 GLY A O 1
ATOM 1272 N N . TRP A 1 177 ? -12.885 6.878 -8.557 1.00 88.62 177 TRP A N 1
ATOM 1273 C CA . TRP A 1 177 ? -13.389 8.242 -8.324 1.00 88.62 177 TRP A CA 1
ATOM 1274 C C . TRP A 1 177 ? -12.419 9.337 -8.772 1.00 88.62 177 TRP A C 1
ATOM 1276 O O . TRP A 1 177 ? -12.856 10.437 -9.100 1.00 88.62 177 TRP A O 1
ATOM 1286 N N . GLU A 1 178 ? -11.115 9.057 -8.805 1.00 84.38 178 GLU A N 1
ATOM 1287 C CA . GLU A 1 178 ? -10.108 10.022 -9.248 1.00 84.38 178 GLU A CA 1
ATOM 1288 C C . GLU A 1 178 ? -9.081 9.353 -10.165 1.00 84.38 178 GLU A C 1
ATOM 1290 O O . GLU A 1 178 ? -7.953 9.078 -9.741 1.00 84.38 178 GLU A O 1
ATOM 1295 N N . PRO A 1 179 ? -9.456 9.083 -11.433 1.00 77.25 179 PRO A N 1
ATOM 1296 C CA . PRO A 1 179 ? -8.581 8.396 -12.374 1.00 77.25 179 PRO A CA 1
ATOM 1297 C C . PRO A 1 179 ? -7.238 9.108 -12.550 1.00 77.25 179 PRO A C 1
ATOM 1299 O O . PRO A 1 179 ? -6.216 8.453 -12.651 1.00 77.25 179 PRO A O 1
ATOM 1302 N N . SER A 1 180 ? -7.195 10.443 -12.508 1.00 82.12 180 SER A N 1
ATOM 1303 C CA . SER A 1 180 ? -5.956 11.219 -12.679 1.00 82.12 180 SER A CA 1
ATOM 1304 C C . SER A 1 180 ? -4.860 10.917 -11.650 1.00 82.12 180 SER A C 1
ATOM 1306 O O . SER A 1 180 ? -3.694 11.183 -11.931 1.00 82.12 180 SER A O 1
ATOM 1308 N N . LYS A 1 181 ? -5.201 10.362 -10.478 1.00 82.81 181 LYS A N 1
ATOM 1309 C CA . LYS A 1 181 ? -4.225 9.974 -9.447 1.00 82.81 181 LYS A CA 1
ATOM 1310 C C . LYS A 1 181 ? -3.623 8.585 -9.648 1.00 82.81 181 LYS A C 1
ATOM 1312 O O . LYS A 1 181 ? -2.771 8.183 -8.860 1.00 82.81 181 LYS A O 1
ATOM 1317 N N . GLY A 1 182 ? -4.035 7.850 -10.677 1.00 86.25 182 GLY A N 1
ATOM 1318 C CA . GLY A 1 182 ? -3.561 6.493 -10.889 1.00 86.25 182 GLY A CA 1
ATOM 1319 C C . GLY A 1 182 ? -4.221 5.460 -9.983 1.00 86.25 182 GLY A C 1
ATOM 1320 O O . GLY A 1 182 ? -5.149 5.737 -9.212 1.00 86.25 182 GLY A O 1
ATOM 1321 N N . GLN A 1 183 ? -3.720 4.233 -10.105 1.00 91.56 183 GLN A N 1
ATOM 1322 C CA . GLN A 1 183 ? -4.127 3.084 -9.303 1.00 91.56 183 GLN A CA 1
ATOM 1323 C C . GLN A 1 183 ? -3.012 2.785 -8.285 1.00 91.56 183 GLN A C 1
ATOM 1325 O O . GLN A 1 183 ? -1.948 2.322 -8.700 1.00 91.56 183 GLN A O 1
ATOM 1330 N N . PRO A 1 184 ? -3.218 3.030 -6.975 1.00 91.75 184 PRO A N 1
ATOM 1331 C CA . PRO A 1 184 ? -2.158 2.878 -5.972 1.00 91.75 184 PRO A CA 1
ATOM 1332 C C . PRO A 1 184 ? -1.606 1.456 -5.848 1.00 91.75 184 PRO A C 1
ATOM 1334 O O . PRO A 1 184 ? -0.457 1.284 -5.463 1.00 91.75 184 PRO A O 1
ATOM 1337 N N . ILE A 1 185 ? -2.385 0.435 -6.218 1.00 94.25 185 ILE A N 1
ATOM 1338 C CA . ILE A 1 185 ? -1.902 -0.949 -6.302 1.00 94.25 185 ILE A CA 1
ATOM 1339 C C . ILE A 1 185 ? -0.687 -1.097 -7.236 1.00 94.25 185 ILE A C 1
ATOM 1341 O O . ILE A 1 185 ? 0.125 -1.987 -7.031 1.00 94.25 185 ILE A O 1
ATOM 1345 N N . TYR A 1 186 ? -0.519 -0.220 -8.231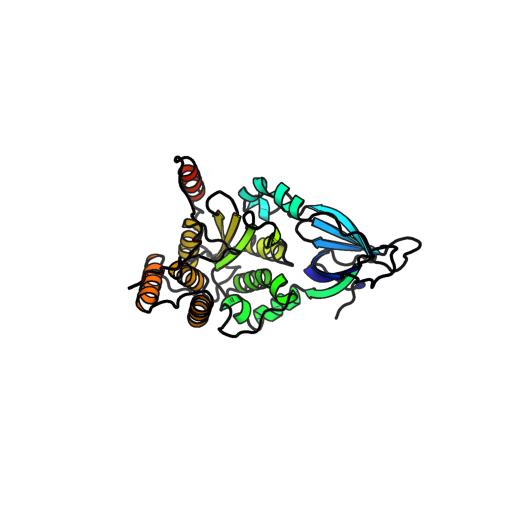 1.00 94.31 186 TYR A N 1
ATOM 1346 C CA . TYR A 1 186 ? 0.622 -0.249 -9.154 1.00 94.31 186 TYR A CA 1
ATOM 1347 C C . TYR A 1 186 ? 1.841 0.537 -8.676 1.00 94.31 186 TYR A C 1
ATOM 1349 O O . TYR A 1 186 ? 2.819 0.642 -9.419 1.00 94.31 186 TYR A O 1
ATOM 1357 N N . ASN A 1 187 ? 1.799 1.083 -7.463 1.00 95.69 187 ASN A N 1
ATOM 1358 C CA . ASN A 1 187 ? 2.993 1.605 -6.824 1.00 95.69 187 ASN A CA 1
ATOM 1359 C C . ASN A 1 187 ? 4.047 0.488 -6.681 1.00 95.69 187 ASN A C 1
ATOM 1361 O O . ASN A 1 187 ? 3.671 -0.672 -6.466 1.00 95.69 187 ASN A O 1
ATOM 1365 N N . PRO A 1 188 ? 5.353 0.800 -6.804 1.00 97.31 188 PRO A N 1
ATOM 1366 C CA . PRO A 1 188 ? 6.402 -0.211 -6.756 1.00 97.31 188 PRO A CA 1
ATOM 1367 C C . PRO A 1 188 ? 6.282 -1.121 -5.532 1.00 97.31 188 PRO A C 1
ATOM 1369 O O . PRO A 1 188 ? 6.045 -0.651 -4.420 1.00 97.31 188 PRO A O 1
ATOM 1372 N N . LEU A 1 189 ? 6.450 -2.427 -5.752 1.00 97.94 189 LEU A N 1
ATOM 1373 C CA . LEU A 1 189 ? 6.417 -3.488 -4.739 1.00 97.94 189 LEU A CA 1
ATOM 1374 C C . LEU A 1 189 ? 5.039 -3.759 -4.103 1.00 97.94 189 LEU A C 1
ATOM 1376 O O . LEU A 1 189 ? 4.879 -4.798 -3.468 1.00 97.94 189 LEU A O 1
ATOM 1380 N N . ALA A 1 190 ? 4.017 -2.917 -4.298 1.00 97.38 190 ALA A N 1
ATOM 1381 C CA . ALA A 1 190 ? 2.730 -3.067 -3.611 1.00 97.38 190 ALA A CA 1
ATOM 1382 C C . ALA A 1 190 ? 1.995 -4.379 -3.957 1.00 97.38 190 ALA A C 1
ATOM 1384 O O . ALA A 1 190 ? 1.562 -5.080 -3.043 1.00 97.38 190 ALA A O 1
ATOM 1385 N N . ILE A 1 191 ? 1.888 -4.759 -5.243 1.00 95.94 191 ILE A N 1
ATOM 1386 C CA . ILE A 1 191 ? 1.277 -6.055 -5.623 1.00 95.94 191 ILE A CA 1
ATOM 1387 C C . ILE A 1 191 ? 2.103 -7.224 -5.098 1.00 95.94 191 ILE A C 1
ATOM 1389 O O . ILE A 1 191 ? 1.534 -8.169 -4.562 1.00 95.94 191 ILE A O 1
ATOM 1393 N N . HIS A 1 192 ? 3.430 -7.158 -5.215 1.00 96.00 192 HIS A N 1
ATOM 1394 C CA . HIS A 1 192 ? 4.298 -8.229 -4.735 1.00 96.00 192 HIS A CA 1
ATOM 1395 C C . HIS A 1 192 ? 4.092 -8.482 -3.235 1.00 96.00 192 HIS A C 1
ATOM 1397 O O . HIS A 1 192 ? 3.871 -9.616 -2.817 1.00 96.00 192 HIS A O 1
ATOM 1403 N N . MET A 1 193 ? 4.076 -7.411 -2.440 1.00 98.00 193 MET A N 1
ATOM 1404 C CA . MET A 1 193 ? 3.821 -7.482 -1.003 1.00 98.00 193 MET A CA 1
ATOM 1405 C C . MET A 1 193 ? 2.394 -7.934 -0.673 1.00 98.00 193 MET A C 1
ATOM 1407 O O . MET A 1 193 ? 2.191 -8.685 0.280 1.00 98.00 193 MET A O 1
ATOM 1411 N N . LEU A 1 194 ? 1.398 -7.528 -1.469 1.00 98.12 194 LEU A N 1
ATOM 1412 C CA . LEU A 1 194 ? 0.025 -8.008 -1.325 1.00 98.12 194 LEU A CA 1
ATOM 1413 C C . LEU A 1 194 ? -0.050 -9.522 -1.552 1.00 98.12 194 LEU A C 1
ATOM 1415 O O . LEU A 1 194 ? -0.664 -10.219 -0.753 1.00 98.12 194 LEU A O 1
ATOM 1419 N N . GLU A 1 195 ? 0.584 -10.046 -2.599 1.00 96.75 195 GLU A N 1
ATOM 1420 C CA . GLU A 1 195 ? 0.584 -11.482 -2.897 1.00 96.75 195 GLU A CA 1
ATOM 1421 C C . GLU A 1 195 ? 1.304 -12.296 -1.818 1.00 96.75 195 GLU A C 1
ATOM 1423 O O . GLU A 1 195 ? 0.805 -13.353 -1.429 1.00 96.75 195 GLU A O 1
ATOM 1428 N N . GLN A 1 196 ? 2.404 -11.778 -1.258 1.00 97.06 196 GLN A N 1
ATOM 1429 C CA . GLN A 1 196 ? 3.033 -12.383 -0.079 1.00 97.06 196 GLN A CA 1
ATOM 1430 C C . GLN A 1 196 ? 2.075 -12.426 1.119 1.00 97.06 196 GLN A C 1
ATOM 1432 O O . GLN A 1 196 ? 1.953 -13.461 1.774 1.00 97.06 196 GLN A O 1
ATOM 1437 N N . ALA A 1 197 ? 1.358 -11.330 1.389 1.00 97.88 197 ALA A N 1
ATOM 1438 C CA . ALA A 1 197 ? 0.396 -11.274 2.483 1.00 97.88 197 ALA A CA 1
ATOM 1439 C C . ALA A 1 197 ? -0.792 -12.224 2.269 1.00 97.88 197 ALA A C 1
ATOM 1441 O O . ALA A 1 197 ? -1.204 -12.897 3.207 1.00 97.88 197 ALA A O 1
ATOM 1442 N N . LEU A 1 198 ? -1.314 -12.333 1.044 1.00 97.06 198 LEU A N 1
ATOM 1443 C CA . LEU A 1 198 ? -2.400 -13.260 0.700 1.00 97.06 198 LEU A CA 1
ATOM 1444 C C . LEU A 1 198 ? -1.993 -14.733 0.852 1.00 97.06 198 LEU A C 1
ATOM 1446 O O . LEU A 1 198 ? -2.840 -15.576 1.142 1.00 97.06 198 LEU A O 1
ATOM 1450 N N . ALA A 1 199 ? -0.711 -15.047 0.651 1.00 96.06 199 ALA A N 1
ATOM 1451 C CA . ALA A 1 199 ? -0.172 -16.393 0.815 1.00 96.06 199 ALA A CA 1
ATOM 1452 C C . ALA A 1 199 ? 0.184 -16.741 2.275 1.00 96.06 199 ALA A C 1
ATOM 1454 O O . ALA A 1 199 ? 0.415 -17.912 2.587 1.00 96.06 199 ALA A O 1
ATOM 1455 N N . ALA A 1 200 ? 0.248 -15.753 3.172 1.00 96.38 200 ALA A N 1
ATOM 1456 C CA . ALA A 1 200 ? 0.671 -15.953 4.551 1.00 96.38 200 ALA A CA 1
ATOM 1457 C C . ALA A 1 200 ? -0.436 -16.628 5.394 1.00 96.38 200 ALA A C 1
ATOM 1459 O O . ALA A 1 200 ? -1.537 -16.086 5.501 1.00 96.38 200 ALA A O 1
ATOM 1460 N N . PRO A 1 201 ? -0.165 -17.766 6.070 1.00 94.19 201 PRO A N 1
ATOM 1461 C CA . PRO A 1 201 ? -1.166 -18.469 6.886 1.00 94.19 201 PRO A CA 1
ATOM 1462 C C . PRO A 1 201 ? -1.760 -17.617 8.012 1.00 94.19 201 PRO A C 1
ATOM 1464 O O . PRO A 1 201 ? -2.899 -17.833 8.417 1.00 94.19 201 PRO A O 1
ATOM 1467 N N . GLY A 1 202 ? -0.965 -16.662 8.503 1.00 95.06 202 GLY A N 1
ATOM 1468 C CA . GLY A 1 202 ? -1.279 -15.720 9.569 1.00 95.06 202 GLY A CA 1
ATOM 1469 C C . GLY A 1 202 ? -2.319 -14.655 9.229 1.00 95.06 202 GLY A C 1
ATOM 1470 O O . GLY A 1 202 ? -2.784 -13.936 10.118 1.00 95.06 202 GLY A O 1
ATOM 1471 N N . VAL A 1 203 ? -2.620 -14.509 7.940 1.00 97.12 203 VAL A N 1
ATOM 1472 C CA . VAL A 1 203 ? -3.315 -13.360 7.371 1.00 97.12 203 VAL A CA 1
ATOM 1473 C C . VAL A 1 203 ? -4.694 -13.771 6.896 1.00 97.12 203 VAL A C 1
ATOM 1475 O O . VAL A 1 203 ? -4.863 -14.723 6.138 1.00 97.12 203 VAL A O 1
ATOM 1478 N N . ALA A 1 204 ? -5.685 -12.988 7.295 1.00 97.19 204 ALA A N 1
ATOM 1479 C CA . ALA A 1 204 ? -6.997 -12.996 6.682 1.00 97.19 204 ALA A CA 1
ATOM 1480 C C . ALA A 1 204 ? -7.250 -11.652 5.992 1.00 97.19 204 ALA A C 1
ATOM 1482 O O . ALA A 1 204 ? -6.551 -10.659 6.213 1.00 97.19 204 ALA A O 1
ATOM 1483 N N . PHE A 1 205 ? -8.238 -11.631 5.103 1.00 98.00 205 PHE A N 1
ATOM 1484 C CA . PHE A 1 205 ? -8.551 -10.448 4.318 1.00 98.00 205 PHE A CA 1
ATOM 1485 C C . PHE A 1 205 ? -10.042 -10.321 4.038 1.00 98.00 205 PHE A C 1
ATOM 1487 O O . PHE A 1 205 ? -10.778 -11.307 3.977 1.00 98.00 205 PHE A O 1
ATOM 1494 N N . ILE A 1 206 ? -10.486 -9.082 3.847 1.00 97.75 206 ILE A N 1
ATOM 1495 C CA . ILE A 1 206 ? -11.852 -8.757 3.441 1.00 97.75 206 ILE A CA 1
ATOM 1496 C C . ILE A 1 206 ? -11.845 -7.596 2.446 1.00 97.75 206 ILE A C 1
ATOM 1498 O O . ILE A 1 206 ? -11.068 -6.648 2.563 1.00 97.75 206 ILE A O 1
ATOM 1502 N N . SER A 1 207 ? -12.720 -7.667 1.444 1.00 97.06 207 SER A N 1
ATOM 1503 C CA . SER A 1 207 ? -12.931 -6.570 0.502 1.00 97.06 207 SER A CA 1
ATOM 1504 C C . SER A 1 207 ? -13.784 -5.470 1.126 1.00 97.06 207 SER A C 1
ATOM 1506 O O . SER A 1 207 ? -14.863 -5.734 1.653 1.00 97.06 207 SER A O 1
ATOM 1508 N N . SER A 1 208 ? -13.345 -4.228 0.970 1.00 97.06 208 SER A N 1
ATOM 1509 C CA . SER A 1 208 ? -14.109 -3.029 1.291 1.00 97.06 208 SER A CA 1
ATOM 1510 C C . SER A 1 208 ? -14.459 -2.286 0.005 1.00 97.06 208 SER A C 1
ATOM 1512 O O . SER A 1 208 ? -13.592 -1.722 -0.671 1.00 97.06 208 SER A O 1
ATOM 1514 N N . VAL A 1 209 ? -15.738 -2.324 -0.365 1.00 94.81 209 VAL A N 1
ATOM 1515 C CA . VAL A 1 209 ? -16.250 -1.736 -1.609 1.00 94.81 209 VAL A CA 1
ATOM 1516 C C . VAL A 1 209 ? -16.808 -0.350 -1.312 1.00 94.81 209 VAL A C 1
ATOM 1518 O O . VAL A 1 209 ? -17.659 -0.195 -0.436 1.00 94.81 209 VAL A O 1
ATOM 1521 N N . ALA A 1 210 ? -16.347 0.659 -2.048 1.00 91.94 210 ALA A N 1
ATOM 1522 C CA . ALA A 1 210 ? -16.874 2.008 -1.913 1.00 91.94 210 ALA A CA 1
ATOM 1523 C C . ALA A 1 210 ? -18.347 2.059 -2.368 1.00 91.94 210 ALA A C 1
ATOM 1525 O O . ALA A 1 210 ? -18.707 1.395 -3.349 1.00 91.94 210 ALA A O 1
ATOM 1526 N N . PRO A 1 211 ? -19.202 2.877 -1.726 1.00 86.12 211 PRO A N 1
ATOM 1527 C CA . PRO A 1 211 ? -20.558 3.119 -2.208 1.00 86.12 211 PRO A CA 1
ATOM 1528 C C . PRO A 1 211 ? -20.566 3.512 -3.690 1.00 86.12 211 PRO A C 1
ATOM 1530 O O . PRO A 1 211 ? -19.777 4.348 -4.123 1.00 86.12 211 PRO A O 1
ATOM 1533 N N . GLY A 1 212 ? -21.443 2.889 -4.480 1.00 85.44 212 GLY A N 1
ATOM 1534 C CA . GLY A 1 212 ? -21.505 3.103 -5.931 1.00 85.44 212 GLY A CA 1
ATOM 1535 C C . GLY A 1 212 ? -20.455 2.342 -6.751 1.00 85.44 212 GLY A C 1
ATOM 1536 O O . GLY A 1 212 ? -20.394 2.537 -7.959 1.00 85.44 212 GLY A O 1
ATOM 1537 N N . GLY A 1 213 ? -19.638 1.480 -6.132 1.00 84.31 213 GLY A N 1
ATOM 1538 C CA . GLY A 1 213 ? -18.675 0.629 -6.844 1.00 84.31 213 GLY A CA 1
ATOM 1539 C C . GLY A 1 213 ? -17.473 1.383 -7.422 1.00 84.31 213 GLY A C 1
ATOM 1540 O O . GLY A 1 213 ? -16.746 0.844 -8.250 1.00 84.31 213 GLY A O 1
ATOM 1541 N N . VAL A 1 214 ? -17.248 2.625 -6.985 1.00 89.25 214 VAL A N 1
ATOM 1542 C CA . VAL A 1 214 ? -16.196 3.515 -7.509 1.00 89.25 214 VAL A CA 1
ATOM 1543 C C . VAL A 1 214 ? -14.817 3.272 -6.893 1.00 89.25 214 VAL A C 1
ATOM 1545 O O . VAL A 1 214 ? -13.873 3.990 -7.200 1.00 89.25 214 VAL A O 1
ATOM 1548 N N . GLY A 1 215 ? -14.670 2.258 -6.046 1.00 94.00 215 GLY A N 1
ATOM 1549 C CA . GLY A 1 215 ? -13.363 1.776 -5.630 1.00 94.00 215 GLY A CA 1
ATOM 1550 C C . GLY A 1 215 ? -13.428 0.554 -4.737 1.00 94.00 215 GLY A C 1
ATOM 1551 O O . GLY A 1 215 ? -14.483 0.166 -4.226 1.00 94.00 215 GLY A O 1
ATOM 1552 N N . LEU A 1 216 ? -12.269 -0.075 -4.613 1.00 96.12 216 LEU A N 1
ATOM 1553 C CA . LEU A 1 216 ? -12.088 -1.354 -3.953 1.00 96.12 216 LEU A CA 1
ATOM 1554 C C . LEU A 1 216 ? -10.800 -1.320 -3.141 1.00 96.12 216 LEU A C 1
ATOM 1556 O O . LEU A 1 216 ? -9.731 -1.065 -3.692 1.00 96.12 216 LEU A O 1
ATOM 1560 N N . THR A 1 217 ? -10.905 -1.624 -1.854 1.00 97.94 217 THR A N 1
ATOM 1561 C CA . THR A 1 217 ? -9.770 -1.759 -0.939 1.00 97.94 217 THR A CA 1
ATOM 1562 C C . THR A 1 217 ? -9.718 -3.179 -0.387 1.00 97.94 217 THR A C 1
ATOM 1564 O O . THR A 1 217 ? -10.747 -3.731 0.001 1.00 97.94 217 THR A O 1
ATOM 1567 N N . SER A 1 218 ? -8.527 -3.771 -0.338 1.00 98.38 218 SER A N 1
ATOM 1568 C CA . SER A 1 218 ? -8.254 -4.946 0.488 1.00 98.38 218 SER A CA 1
ATOM 1569 C C . SER A 1 218 ? -7.961 -4.486 1.908 1.00 98.38 218 SER A C 1
ATOM 1571 O O . SER A 1 218 ? -7.108 -3.619 2.109 1.00 98.38 218 SER A O 1
ATOM 1573 N N . ILE A 1 219 ? -8.657 -5.067 2.881 1.00 98.62 219 ILE A N 1
ATOM 1574 C CA . ILE A 1 219 ? -8.327 -4.941 4.297 1.00 98.62 219 ILE A CA 1
ATOM 1575 C C . ILE A 1 219 ? -7.670 -6.249 4.714 1.00 98.62 219 ILE A C 1
ATOM 1577 O O . ILE A 1 219 ? -8.355 -7.259 4.879 1.00 98.62 219 ILE A O 1
ATOM 1581 N N . LEU A 1 220 ? -6.350 -6.222 4.861 1.00 98.62 220 LEU A N 1
ATOM 1582 C CA . LEU A 1 220 ? -5.557 -7.323 5.398 1.00 98.62 220 LEU A CA 1
ATOM 1583 C C . LEU A 1 220 ? -5.524 -7.190 6.915 1.00 98.62 220 LEU A C 1
ATOM 1585 O O . LEU A 1 220 ? -5.342 -6.089 7.437 1.00 98.62 220 LEU A O 1
ATOM 1589 N N . TYR A 1 221 ? -5.691 -8.296 7.625 1.00 98.56 221 TYR A N 1
ATOM 1590 C CA . TYR A 1 221 ? -5.637 -8.311 9.078 1.00 98.56 221 TYR A CA 1
ATOM 1591 C C . TYR A 1 221 ? -5.019 -9.607 9.592 1.00 98.56 221 TYR A C 1
ATOM 1593 O O . TYR A 1 221 ? -5.130 -10.664 8.969 1.00 98.56 221 TYR A O 1
ATOM 1601 N N . ALA A 1 222 ? -4.350 -9.526 10.739 1.00 97.62 222 ALA A N 1
ATOM 1602 C CA . ALA A 1 222 ? -3.901 -10.717 11.446 1.00 97.62 222 ALA A CA 1
ATOM 1603 C C . ALA A 1 222 ? -5.137 -11.534 11.842 1.00 97.62 222 ALA A C 1
ATOM 1605 O O . ALA A 1 222 ? -6.033 -10.967 12.468 1.00 97.62 222 ALA A O 1
ATOM 1606 N N . ASP A 1 223 ? -5.206 -12.830 11.514 1.00 95.62 223 ASP A N 1
ATOM 1607 C CA . ASP A 1 223 ? -6.410 -13.652 11.754 1.00 95.62 223 ASP A CA 1
ATOM 1608 C C . ASP A 1 223 ? -6.568 -14.015 13.246 1.00 95.62 223 ASP A C 1
ATOM 1610 O O . ASP A 1 223 ? -6.324 -15.132 13.705 1.00 95.62 223 ASP A O 1
ATOM 1614 N N . ARG A 1 224 ? -6.881 -12.989 14.042 1.00 94.69 224 ARG A N 1
ATOM 1615 C CA . ARG A 1 224 ? -7.107 -13.005 15.486 1.00 94.69 224 ARG A CA 1
ATOM 1616 C C . ARG A 1 224 ? -7.824 -11.727 15.922 1.00 94.69 224 ARG A C 1
ATOM 1618 O O . ARG A 1 224 ? -7.805 -10.697 15.249 1.00 94.69 224 ARG A O 1
ATOM 1625 N N . GLU A 1 225 ? -8.425 -11.778 17.102 1.00 95.50 225 GLU A N 1
ATOM 1626 C CA . GLU A 1 225 ? -8.971 -10.592 17.762 1.00 95.50 225 GLU A CA 1
ATOM 1627 C C . GLU A 1 225 ? -7.845 -9.690 18.317 1.00 95.50 225 GLU A C 1
ATOM 1629 O O . GLU A 1 225 ? -6.808 -10.204 18.744 1.00 95.50 225 GLU A O 1
ATOM 1634 N N . PRO A 1 226 ? -8.024 -8.355 18.339 1.00 97.31 226 PRO A N 1
ATOM 1635 C CA . PRO A 1 226 ? -9.221 -7.623 17.917 1.00 97.31 226 PRO A CA 1
ATOM 1636 C C . PRO A 1 226 ? -9.276 -7.310 16.410 1.00 97.31 226 PRO A C 1
ATOM 1638 O O . PRO A 1 226 ? -10.265 -6.761 15.924 1.00 97.31 226 PRO A O 1
ATOM 1641 N N . PHE A 1 227 ? -8.217 -7.641 15.665 1.00 97.81 227 PHE A N 1
ATOM 1642 C CA . PHE A 1 227 ? -8.018 -7.193 14.286 1.00 97.81 227 PHE A CA 1
ATOM 1643 C C . PHE A 1 227 ? -9.099 -7.695 13.325 1.00 97.81 227 PHE A C 1
ATOM 1645 O O . PHE A 1 227 ? -9.529 -6.935 12.462 1.00 97.81 227 PHE A O 1
ATOM 1652 N N . ALA A 1 228 ? -9.604 -8.916 13.520 1.00 97.31 228 ALA A N 1
ATOM 1653 C CA . ALA A 1 228 ? -10.719 -9.450 12.738 1.00 97.31 228 ALA A CA 1
ATOM 1654 C C . ALA A 1 228 ? -11.993 -8.594 12.863 1.00 97.31 228 ALA A C 1
ATOM 1656 O O . ALA A 1 228 ? -12.547 -8.139 11.859 1.00 97.31 228 ALA A O 1
ATOM 1657 N N . SER A 1 229 ? -12.438 -8.312 14.090 1.00 97.94 229 SER A N 1
ATOM 1658 C CA . SER A 1 229 ? -13.619 -7.476 14.341 1.00 97.94 229 SER A CA 1
ATOM 1659 C C . SER A 1 229 ? -13.437 -6.039 13.843 1.00 97.94 229 SER A C 1
ATOM 1661 O O . SER A 1 229 ? -14.353 -5.448 13.266 1.00 97.94 229 SER A O 1
ATOM 1663 N N . TRP A 1 230 ? -12.237 -5.484 14.001 1.00 98.25 230 TRP A N 1
ATOM 1664 C CA . TRP A 1 230 ? -11.887 -4.164 13.483 1.00 98.25 230 TRP A CA 1
ATOM 1665 C C . TRP A 1 230 ? -11.921 -4.111 11.950 1.00 98.25 230 TRP A C 1
ATOM 1667 O O . TRP A 1 230 ? -12.533 -3.202 11.389 1.00 98.25 230 TRP A O 1
ATOM 1677 N N . ALA A 1 231 ? -11.345 -5.101 11.266 1.00 98.44 231 ALA A N 1
ATOM 1678 C CA . ALA A 1 231 ? -11.349 -5.193 9.808 1.00 98.44 231 ALA A CA 1
ATOM 1679 C C . ALA A 1 231 ? -12.767 -5.333 9.240 1.00 98.44 231 ALA A C 1
ATOM 1681 O O . ALA A 1 231 ? -13.123 -4.635 8.288 1.00 98.44 231 ALA A O 1
ATOM 1682 N N . MET A 1 232 ? -13.612 -6.166 9.859 1.00 98.19 232 MET A N 1
ATOM 1683 C CA . MET A 1 232 ? -15.024 -6.275 9.477 1.00 98.19 232 MET A CA 1
ATOM 1684 C C . MET A 1 232 ? -15.765 -4.948 9.648 1.00 98.19 232 MET A C 1
ATOM 1686 O O . MET A 1 232 ? -16.566 -4.575 8.789 1.00 98.19 232 MET A O 1
ATOM 1690 N N . HIS A 1 233 ? -15.486 -4.207 10.723 1.00 98.19 233 HIS A N 1
ATOM 1691 C CA . HIS A 1 233 ? -16.094 -2.899 10.928 1.00 98.19 233 HIS A CA 1
ATOM 1692 C C . HIS A 1 233 ? -15.659 -1.892 9.855 1.00 98.19 233 HIS A C 1
ATOM 1694 O O . HIS A 1 233 ? -16.519 -1.243 9.262 1.00 98.19 233 HIS A O 1
ATOM 1700 N N . LEU A 1 234 ? -14.361 -1.817 9.539 1.00 97.88 234 LEU A N 1
ATOM 1701 C CA . LEU A 1 234 ? -13.836 -0.974 8.457 1.00 97.88 234 LEU A CA 1
ATOM 1702 C C . LEU A 1 234 ? -14.495 -1.302 7.105 1.00 97.88 234 LEU A C 1
ATOM 1704 O O . LEU A 1 234 ? -14.916 -0.397 6.380 1.00 97.88 234 LEU A O 1
ATOM 1708 N N . ALA A 1 235 ? -14.642 -2.589 6.782 1.00 97.19 235 ALA A N 1
ATOM 1709 C CA . ALA A 1 235 ? -15.302 -3.029 5.556 1.00 97.19 235 ALA A CA 1
ATOM 1710 C C . ALA A 1 235 ? -16.796 -2.657 5.526 1.00 97.19 235 ALA A C 1
ATOM 1712 O O . ALA A 1 235 ? -17.319 -2.303 4.471 1.00 97.19 235 ALA A O 1
ATOM 1713 N N . SER A 1 236 ? -17.482 -2.694 6.676 1.00 95.81 236 SER A N 1
ATOM 1714 C CA . SER A 1 236 ? -18.937 -2.483 6.762 1.00 95.81 236 SER A CA 1
ATOM 1715 C C . SER A 1 236 ? -19.409 -1.103 6.292 1.00 95.81 236 SER A C 1
ATOM 1717 O O . SER A 1 236 ? -20.530 -0.982 5.803 1.00 95.81 236 SER A O 1
ATOM 1719 N N . PHE A 1 237 ? -18.564 -0.074 6.402 1.00 93.38 237 PHE A N 1
ATOM 1720 C CA . PHE A 1 237 ? -18.864 1.275 5.910 1.00 93.38 237 PHE A CA 1
ATOM 1721 C C . PHE A 1 237 ? -18.095 1.638 4.629 1.00 93.38 237 PHE A C 1
ATOM 1723 O O . PHE A 1 237 ? -18.110 2.794 4.208 1.00 93.38 237 PHE A O 1
ATOM 1730 N N . GLY A 1 238 ? -17.429 0.665 3.998 1.00 94.25 238 GLY A N 1
ATOM 1731 C CA . GLY A 1 238 ? -16.714 0.870 2.742 1.00 94.25 238 GLY A CA 1
ATOM 1732 C C . GLY A 1 238 ? -15.431 1.690 2.885 1.00 94.25 238 GLY A C 1
ATOM 1733 O O . GLY A 1 238 ? -15.123 2.466 1.982 1.00 94.25 238 GLY A O 1
ATOM 1734 N N . CYS A 1 239 ? -14.680 1.541 3.987 1.00 95.50 239 CYS A N 1
ATOM 1735 C CA . CYS A 1 239 ? -13.382 2.200 4.194 1.00 95.50 239 CYS A CA 1
ATOM 1736 C C . CYS A 1 239 ? -12.448 2.032 2.980 1.00 95.50 239 CYS A C 1
ATOM 1738 O O . CYS A 1 239 ? -12.280 0.917 2.483 1.00 95.50 239 CYS A O 1
ATOM 1740 N N . GLN A 1 240 ? -11.841 3.123 2.509 1.00 95.62 240 GLN A N 1
ATOM 1741 C CA . GLN A 1 240 ? -10.944 3.125 1.352 1.00 95.62 240 GLN A CA 1
ATOM 1742 C C . GLN A 1 240 ? -9.552 3.618 1.743 1.00 95.62 240 GLN A C 1
ATOM 1744 O O . GLN A 1 240 ? -9.442 4.613 2.457 1.00 95.62 240 GLN A O 1
ATOM 1749 N N . ALA A 1 241 ? -8.499 2.964 1.247 1.00 93.69 241 ALA A N 1
ATOM 1750 C CA . ALA A 1 241 ? -7.123 3.341 1.582 1.00 93.69 241 ALA A CA 1
ATOM 1751 C C . ALA A 1 241 ? -6.704 4.678 0.940 1.00 93.69 241 ALA A C 1
ATOM 1753 O O . ALA A 1 241 ? -5.918 5.421 1.516 1.00 93.69 241 ALA A O 1
ATOM 1754 N N . ASN A 1 242 ? -7.251 5.005 -0.237 1.00 89.00 242 ASN A N 1
ATOM 1755 C CA . ASN A 1 242 ? -6.907 6.211 -0.998 1.00 89.00 242 ASN A CA 1
ATOM 1756 C C . ASN A 1 242 ? -8.003 7.296 -0.961 1.00 89.00 242 ASN A C 1
ATOM 1758 O O . ASN A 1 242 ? -8.073 8.144 -1.852 1.00 89.00 242 ASN A O 1
ATOM 1762 N N . ALA A 1 243 ? -8.897 7.264 0.033 1.00 86.62 243 ALA A N 1
ATOM 1763 C CA . ALA A 1 243 ? -9.906 8.304 0.224 1.00 86.62 243 ALA A CA 1
ATOM 1764 C C . ALA A 1 243 ? -9.883 8.829 1.660 1.00 86.62 243 ALA A C 1
ATOM 1766 O O . ALA A 1 243 ? -9.973 8.074 2.627 1.00 86.62 243 ALA A O 1
ATOM 1767 N N . VAL A 1 244 ? -9.811 10.151 1.802 1.00 83.38 244 VAL A N 1
ATOM 1768 C CA . VAL A 1 244 ? -9.855 10.798 3.114 1.00 83.38 244 VAL A CA 1
ATOM 1769 C C . VAL A 1 244 ? -11.286 10.780 3.642 1.00 83.38 244 VAL A C 1
ATOM 1771 O O . VAL A 1 244 ? -12.214 11.240 2.977 1.00 83.38 244 VAL A O 1
ATOM 1774 N N . ALA A 1 245 ? -11.465 10.297 4.869 1.00 87.00 245 ALA A N 1
ATOM 1775 C CA . ALA A 1 245 ? -12.759 10.341 5.533 1.00 87.00 245 ALA A CA 1
ATOM 1776 C C . ALA A 1 245 ? -13.231 11.793 5.727 1.00 87.00 245 ALA A C 1
ATOM 1778 O O . ALA A 1 245 ? -12.500 12.631 6.253 1.00 87.00 245 ALA A O 1
ATOM 1779 N N . GLY A 1 246 ? -14.477 12.090 5.346 1.00 86.38 246 GLY A N 1
ATOM 1780 C CA . GLY A 1 246 ? -15.023 13.451 5.422 1.00 86.38 246 GLY A CA 1
ATOM 1781 C C . GLY A 1 246 ? -15.330 13.943 6.842 1.00 86.38 246 GLY A C 1
ATOM 1782 O O . GLY A 1 246 ? -15.377 15.147 7.071 1.00 86.38 246 GLY A O 1
ATOM 1783 N N . SER A 1 247 ? -15.517 13.036 7.809 1.00 92.75 247 SER A N 1
ATOM 1784 C CA . SER A 1 247 ? -15.852 13.396 9.195 1.00 92.75 247 SER A CA 1
ATOM 1785 C C . SER A 1 247 ? -14.670 13.214 10.148 1.00 92.75 247 SER A C 1
ATOM 1787 O O . SER A 1 247 ? -13.902 12.258 10.027 1.00 92.75 247 SER A O 1
ATOM 1789 N N . VAL A 1 248 ? -14.585 14.090 11.151 1.00 94.94 248 VAL A N 1
ATOM 1790 C CA . VAL A 1 248 ? -13.613 14.013 12.257 1.00 94.94 248 VAL A CA 1
ATOM 1791 C C . VAL A 1 248 ? -13.725 12.674 12.998 1.00 94.94 248 VAL A C 1
ATOM 1793 O O . VAL A 1 248 ? -12.706 12.052 13.292 1.00 94.94 248 VAL A O 1
ATOM 1796 N N . TYR A 1 249 ? -14.954 12.194 13.230 1.00 96.25 249 TYR A N 1
ATOM 1797 C CA . TYR A 1 249 ? -15.214 10.894 13.855 1.00 96.25 249 TYR A CA 1
ATOM 1798 C C . TYR A 1 249 ? -14.528 9.754 13.093 1.00 96.25 249 TYR A C 1
ATOM 1800 O O . TYR A 1 249 ? -13.744 9.013 13.679 1.00 96.25 249 TYR A O 1
ATOM 1808 N N . TYR A 1 250 ? -14.770 9.642 11.781 1.00 96.12 250 TYR A N 1
ATOM 1809 C CA . TYR A 1 250 ? -14.210 8.552 10.978 1.00 96.12 250 TYR A CA 1
ATOM 1810 C C . TYR A 1 250 ? -12.692 8.648 10.823 1.00 96.12 250 TYR A C 1
ATOM 1812 O O . TYR A 1 250 ? -12.033 7.616 10.868 1.00 96.12 250 TYR A O 1
ATOM 1820 N N . LYS A 1 251 ? -12.117 9.854 10.703 1.00 95.19 251 LYS A N 1
ATOM 1821 C CA . LYS A 1 251 ? -10.652 10.023 10.698 1.00 95.19 251 LYS A CA 1
ATOM 1822 C C . LYS A 1 251 ? -10.027 9.455 11.979 1.00 95.19 251 LYS A C 1
ATOM 1824 O O . LYS A 1 251 ? -9.059 8.702 11.909 1.00 95.19 251 LYS A O 1
ATOM 1829 N N . LEU A 1 252 ? -10.614 9.776 13.134 1.00 96.56 252 LEU A N 1
ATOM 1830 C CA . LEU A 1 252 ? -10.134 9.310 14.433 1.00 96.56 252 LEU A CA 1
ATOM 1831 C C . LEU A 1 252 ? -10.345 7.801 14.631 1.00 96.56 252 LEU A C 1
ATOM 1833 O O . LEU A 1 252 ? -9.441 7.115 15.104 1.00 96.56 252 LEU A O 1
ATOM 1837 N N . LEU A 1 253 ? -11.524 7.293 14.260 1.00 97.56 253 LEU A N 1
ATOM 1838 C CA . LEU A 1 253 ? -11.871 5.875 14.350 1.00 97.56 253 LEU A CA 1
ATOM 1839 C C . LEU A 1 253 ? -10.944 5.021 13.480 1.00 97.56 253 LEU A C 1
ATOM 1841 O O . LEU A 1 253 ? -10.335 4.084 13.985 1.00 97.56 253 LEU A O 1
ATOM 1845 N N . ILE A 1 254 ? -10.805 5.361 12.195 1.00 97.38 254 ILE A N 1
ATOM 1846 C CA . ILE A 1 254 ? -9.967 4.610 11.252 1.00 97.38 254 ILE A CA 1
ATOM 1847 C C . ILE A 1 254 ? -8.513 4.622 11.724 1.00 97.38 254 ILE A C 1
ATOM 1849 O O . ILE A 1 254 ? -7.912 3.557 11.820 1.00 97.38 254 ILE A O 1
ATOM 1853 N N . GLY A 1 255 ? -7.966 5.788 12.088 1.00 96.50 255 GLY A N 1
ATOM 1854 C CA . GLY A 1 255 ? -6.575 5.881 12.534 1.00 96.50 255 GLY A CA 1
ATOM 1855 C C . GLY A 1 255 ? -6.269 4.996 13.747 1.00 96.50 255 GLY A C 1
ATOM 1856 O O . GLY A 1 255 ? -5.268 4.284 13.750 1.00 96.50 255 GLY A O 1
ATOM 1857 N N . GLN A 1 256 ? -7.163 4.965 14.740 1.00 96.81 256 GLN A N 1
ATOM 1858 C CA . GLN A 1 256 ? -6.994 4.098 15.910 1.00 96.81 256 GLN A CA 1
ATOM 1859 C C . GLN A 1 256 ? -7.162 2.606 15.585 1.00 96.81 256 GLN A C 1
ATOM 1861 O O . GLN A 1 256 ? -6.404 1.792 16.107 1.00 96.81 256 GLN A O 1
ATOM 1866 N N . LEU A 1 257 ? -8.110 2.230 14.716 1.00 97.62 257 LEU A N 1
ATOM 1867 C CA . LEU A 1 257 ? -8.283 0.833 14.288 1.00 97.62 257 LEU A CA 1
ATOM 1868 C C . LEU A 1 257 ? -7.081 0.318 13.481 1.00 97.62 257 LEU A C 1
ATOM 1870 O O . LEU A 1 257 ? -6.731 -0.854 13.586 1.00 97.62 257 LEU A O 1
ATOM 1874 N N . LEU A 1 258 ? -6.425 1.190 12.710 1.00 97.00 258 LEU A N 1
ATOM 1875 C CA . LEU A 1 258 ? -5.187 0.865 11.994 1.00 97.00 258 LEU A CA 1
ATOM 1876 C C . LEU A 1 258 ? -3.958 0.780 12.913 1.00 97.00 258 LEU A C 1
ATOM 1878 O O . LEU A 1 258 ? -2.917 0.287 12.480 1.00 97.00 258 LEU A O 1
ATOM 1882 N N . GLY A 1 259 ? -4.086 1.208 14.173 1.00 95.50 259 GLY A N 1
ATOM 1883 C CA . GLY A 1 259 ? -3.018 1.173 15.169 1.00 95.50 259 GLY A CA 1
ATOM 1884 C C . GLY A 1 259 ? -2.070 2.374 15.135 1.00 95.50 259 GLY A C 1
ATOM 1885 O O . GLY A 1 259 ? -1.026 2.312 15.780 1.00 95.50 259 GLY A O 1
ATOM 1886 N N . TYR A 1 260 ? -2.419 3.456 14.427 1.00 96.38 260 TYR A N 1
ATOM 1887 C CA . TYR A 1 260 ? -1.628 4.688 14.437 1.00 96.38 260 TYR A CA 1
ATOM 1888 C C . TYR A 1 260 ? -1.587 5.307 15.839 1.00 96.38 260 TYR A C 1
ATOM 1890 O O . TYR A 1 260 ? -2.534 5.188 16.627 1.00 96.38 260 TYR A O 1
ATOM 1898 N N . LYS A 1 261 ? -0.497 6.017 16.144 1.00 95.88 261 LYS A N 1
ATOM 1899 C CA . LYS A 1 261 ? -0.349 6.741 17.410 1.00 95.88 261 LYS A CA 1
ATOM 1900 C C . LYS A 1 261 ? -1.440 7.797 17.536 1.00 95.88 261 LYS A C 1
ATOM 1902 O O . LYS A 1 261 ? -1.699 8.556 16.600 1.00 95.88 261 LYS A O 1
ATOM 1907 N N . LEU A 1 262 ? -2.081 7.868 18.702 1.00 95.06 262 LEU A N 1
ATOM 1908 C CA . LEU A 1 262 ? -3.223 8.758 18.911 1.00 95.06 262 LEU A CA 1
ATOM 1909 C C . LEU A 1 262 ? -2.836 10.222 18.667 1.00 95.06 262 LEU A C 1
ATOM 1911 O O . LEU A 1 262 ? -3.570 10.951 18.008 1.00 95.06 262 LEU A O 1
ATOM 1915 N N . GLU A 1 263 ? -1.666 10.638 19.138 1.00 95.44 263 GLU A N 1
ATOM 1916 C CA . GLU A 1 263 ? -1.101 11.967 18.922 1.00 95.44 263 GLU A CA 1
ATOM 1917 C C . GLU A 1 263 ? -0.909 12.306 17.432 1.00 95.44 263 GLU A C 1
ATOM 1919 O O . GLU A 1 263 ? -1.172 13.439 17.025 1.00 95.44 263 GLU A O 1
ATOM 1924 N N . HIS A 1 264 ? -0.539 11.328 16.601 1.00 95.75 264 HIS A N 1
ATOM 1925 C CA . HIS A 1 264 ? -0.379 11.502 15.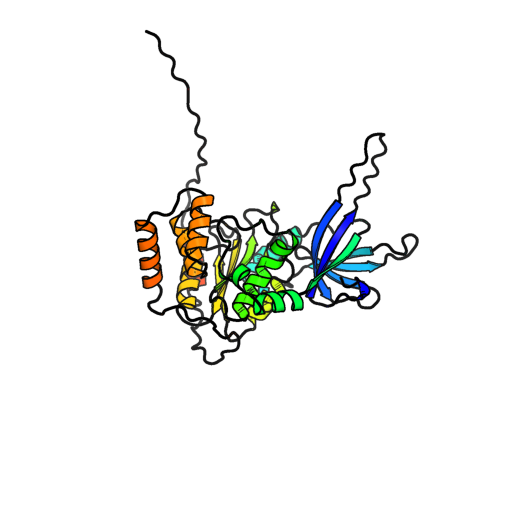155 1.00 95.75 264 HIS A CA 1
ATOM 1926 C C . HIS A 1 264 ? -1.745 11.642 14.478 1.00 95.75 264 HIS A C 1
ATOM 1928 O O . HIS A 1 264 ? -1.969 12.558 13.684 1.00 95.75 264 HIS A O 1
ATOM 1934 N N . VAL A 1 265 ? -2.707 10.796 14.864 1.00 95.38 265 VAL A N 1
ATOM 1935 C CA . VAL A 1 265 ? -4.088 10.867 14.366 1.00 95.38 265 VAL A CA 1
ATOM 1936 C C . VAL A 1 265 ? -4.731 12.207 14.729 1.00 95.38 265 VAL A C 1
ATOM 1938 O O . VAL A 1 265 ? -5.341 12.848 13.875 1.00 95.38 265 VAL A O 1
ATOM 1941 N N . LEU A 1 266 ? -4.579 12.669 15.973 1.00 94.75 266 LEU A N 1
ATOM 1942 C CA . LEU A 1 266 ? -5.102 13.963 16.419 1.00 94.75 266 LEU A CA 1
ATOM 1943 C C . LEU A 1 266 ? -4.441 15.130 15.678 1.00 94.75 266 LEU A C 1
ATOM 1945 O O . LEU A 1 266 ? -5.139 16.059 15.268 1.00 94.75 266 LEU A O 1
ATOM 1949 N N . GLY A 1 267 ? -3.127 15.056 15.453 1.00 92.94 267 GLY A N 1
ATOM 1950 C CA . GLY A 1 267 ? -2.389 16.004 14.623 1.00 92.94 267 GLY A CA 1
ATOM 1951 C C . GLY A 1 267 ? -2.938 16.118 13.206 1.00 92.94 267 GLY A C 1
ATOM 1952 O O . GLY A 1 267 ? -3.227 17.218 12.736 1.00 92.94 267 GLY A O 1
ATOM 1953 N N . TYR A 1 268 ? -3.139 14.976 12.546 1.00 91.44 268 TYR A N 1
ATOM 1954 C CA . TYR A 1 268 ? -3.727 14.899 11.209 1.00 91.44 268 TYR A CA 1
ATOM 1955 C C . TYR A 1 268 ? -5.163 15.441 11.164 1.00 91.44 268 TYR A C 1
ATOM 1957 O O . TYR A 1 268 ? -5.554 16.161 10.242 1.00 91.44 268 TYR A O 1
ATOM 1965 N N . VAL A 1 269 ? -5.978 15.111 12.165 1.00 91.94 269 VAL A N 1
ATOM 1966 C CA . VAL A 1 269 ? -7.354 15.605 12.262 1.00 91.94 269 VAL A CA 1
ATOM 1967 C C . VAL A 1 269 ? -7.379 17.130 12.390 1.00 91.94 269 VAL A C 1
ATOM 1969 O O . VAL A 1 269 ? -8.130 17.779 11.665 1.00 91.94 269 VAL A O 1
ATOM 1972 N N . ALA A 1 270 ? -6.526 17.698 13.245 1.00 90.94 270 ALA A N 1
ATOM 1973 C CA . ALA A 1 270 ? -6.432 19.141 13.441 1.00 90.94 270 ALA A CA 1
ATOM 1974 C C . ALA A 1 270 ? -5.883 19.878 12.206 1.00 90.94 270 ALA A C 1
ATOM 1976 O O . ALA A 1 270 ? -6.364 20.957 11.879 1.00 90.94 270 ALA A O 1
ATOM 1977 N N . SER A 1 271 ? -4.911 19.307 11.485 1.00 87.31 271 SER A N 1
ATOM 1978 C CA . SER A 1 271 ? -4.361 19.939 10.273 1.00 87.31 271 SER A CA 1
ATOM 1979 C C . SER A 1 271 ? -5.315 19.887 9.076 1.00 87.31 271 SER A C 1
ATOM 1981 O O . SER A 1 271 ? -5.232 20.721 8.177 1.00 87.31 271 SER A O 1
ATOM 1983 N N . SER A 1 272 ? -6.242 18.926 9.063 1.00 83.12 272 SER A N 1
ATOM 1984 C CA . SER A 1 272 ? -7.202 18.715 7.976 1.00 83.12 272 SER A CA 1
ATOM 1985 C C . SER A 1 272 ? -8.585 19.330 8.228 1.00 83.12 272 SER A C 1
ATOM 1987 O O . SER A 1 272 ? -9.512 19.066 7.455 1.00 83.12 272 SER A O 1
ATOM 1989 N N . GLY A 1 273 ? -8.754 20.116 9.297 1.00 84.81 273 GLY A N 1
ATOM 1990 C CA . GLY A 1 273 ? -10.014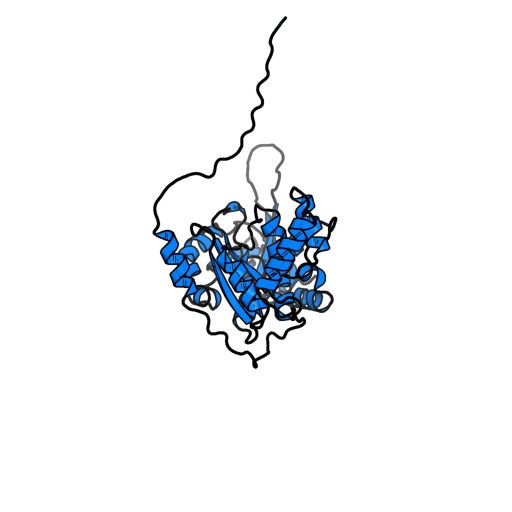 20.780 9.625 1.00 84.81 273 GLY A CA 1
ATOM 1991 C C . GLY A 1 273 ? -10.158 21.105 11.110 1.00 84.81 273 GLY A C 1
ATOM 1992 O O . GLY A 1 273 ? -9.313 21.767 11.701 1.00 84.81 273 GLY A O 1
ATOM 1993 N N . GLU A 1 274 ? -11.274 20.684 11.704 1.00 84.81 274 GLU A N 1
ATOM 1994 C CA . GLU A 1 274 ? -11.575 20.942 13.112 1.00 84.81 274 GLU A CA 1
ATOM 1995 C C . GLU A 1 274 ? -10.900 19.903 14.034 1.00 84.81 274 GLU A C 1
ATOM 1997 O O . GLU A 1 274 ? -11.003 18.698 13.772 1.00 84.81 274 GLU A O 1
ATOM 2002 N N . PRO A 1 275 ? -10.243 20.330 15.133 1.00 90.38 275 PRO A N 1
ATOM 2003 C CA . PRO A 1 275 ? -9.686 19.417 16.127 1.00 90.38 275 PRO A CA 1
ATOM 2004 C C . PRO A 1 275 ? -10.745 18.505 16.765 1.00 90.38 275 PRO A C 1
ATOM 2006 O O . PRO A 1 275 ? -11.868 18.920 17.046 1.00 90.38 275 PRO A O 1
ATOM 2009 N N . ALA A 1 276 ? -10.373 17.262 17.081 1.00 92.25 276 ALA A N 1
ATOM 2010 C CA . ALA A 1 276 ? -11.270 16.342 17.779 1.00 92.25 276 ALA A CA 1
ATOM 2011 C C . ALA A 1 276 ? -11.455 16.736 19.255 1.00 92.25 276 ALA A C 1
ATOM 2013 O O . ALA A 1 276 ? -10.498 16.736 20.034 1.00 92.25 276 ALA A O 1
ATOM 2014 N N . SER A 1 277 ? -12.700 16.990 19.667 1.00 94.75 277 SER A N 1
ATOM 2015 C CA . SER A 1 277 ? -13.037 17.264 21.069 1.00 94.75 277 SER A CA 1
ATOM 2016 C C . SER A 1 277 ? -12.769 16.054 21.977 1.00 94.75 277 SER A C 1
ATOM 2018 O O . SER A 1 277 ? -12.822 14.902 21.544 1.00 94.75 277 SER A O 1
ATOM 2020 N N . ALA A 1 278 ? -12.535 16.292 23.272 1.00 95.69 278 ALA A N 1
ATOM 2021 C CA . ALA A 1 278 ? -12.313 15.213 24.243 1.00 95.69 278 ALA A CA 1
ATOM 2022 C C . ALA A 1 278 ? -13.509 14.244 24.342 1.00 95.69 278 ALA A C 1
ATOM 2024 O O . ALA A 1 278 ? -13.323 13.038 24.490 1.00 95.69 278 ALA A O 1
ATOM 2025 N N . GLN A 1 279 ? -14.735 14.761 24.208 1.00 96.69 279 GLN A N 1
ATOM 2026 C CA . GLN A 1 279 ? -15.956 13.948 24.176 1.00 96.69 279 GLN A CA 1
ATOM 2027 C C . GLN A 1 279 ? -15.970 13.015 22.963 1.00 96.69 279 GLN A C 1
ATOM 2029 O O . GLN A 1 279 ? -16.267 11.831 23.102 1.00 96.69 279 GLN A O 1
ATOM 2034 N N . LEU A 1 280 ? -15.589 13.523 21.786 1.00 96.69 280 LEU A N 1
ATOM 2035 C CA . LEU A 1 280 ? -15.497 12.717 20.572 1.00 96.69 280 LEU A CA 1
ATOM 2036 C C . LEU A 1 280 ? -14.423 11.630 20.696 1.00 96.69 280 LEU A C 1
ATOM 2038 O O . LEU A 1 280 ? -14.651 10.491 20.296 1.00 96.69 280 LEU A O 1
ATOM 2042 N N . GLN A 1 281 ? -13.275 11.956 21.295 1.00 97.38 281 GLN A N 1
ATOM 2043 C CA . GLN A 1 281 ? -12.212 10.981 21.550 1.00 97.38 281 GLN A CA 1
ATOM 2044 C C . GLN A 1 281 ? -12.677 9.854 22.480 1.00 97.38 281 GLN A C 1
ATOM 2046 O O . GLN A 1 281 ? -12.440 8.679 22.194 1.00 97.38 281 GLN A O 1
ATOM 2051 N N . GLN A 1 282 ? -13.392 10.192 23.558 1.00 97.25 282 GLN A N 1
ATOM 2052 C CA . GLN A 1 282 ? -13.986 9.203 24.460 1.00 97.25 282 GLN A CA 1
ATOM 2053 C C . GLN A 1 282 ? -15.041 8.346 23.756 1.00 97.25 282 GLN A C 1
ATOM 2055 O O . GLN A 1 282 ? -15.048 7.130 23.943 1.00 97.25 282 GLN A O 1
ATOM 2060 N N . GLN A 1 283 ? -15.891 8.958 22.928 1.00 97.75 283 GLN A N 1
ATOM 2061 C CA . GLN A 1 283 ? -16.899 8.249 22.143 1.00 97.75 283 GLN A CA 1
ATOM 2062 C C . GLN A 1 283 ? -16.252 7.219 21.208 1.00 97.75 283 GLN A C 1
ATOM 2064 O O . GLN A 1 283 ? -16.631 6.051 21.238 1.00 97.75 283 GLN A O 1
ATOM 2069 N N . VAL A 1 284 ? -15.228 7.612 20.440 1.00 97.62 284 VAL A N 1
ATOM 2070 C CA . VAL A 1 284 ? -14.505 6.690 19.547 1.00 97.62 284 VAL A CA 1
ATOM 2071 C C . VAL A 1 284 ? -13.855 5.554 20.337 1.00 97.62 284 VAL A C 1
ATOM 2073 O O . VAL A 1 284 ? -13.998 4.393 19.966 1.00 97.62 284 VAL A O 1
ATOM 2076 N N . ALA A 1 285 ? -13.201 5.848 21.464 1.00 96.12 285 ALA A N 1
ATOM 2077 C CA . ALA A 1 285 ? -12.590 4.813 22.297 1.00 96.12 285 ALA A CA 1
ATOM 2078 C C . ALA A 1 285 ? -13.624 3.815 22.856 1.00 96.12 285 ALA A C 1
ATOM 2080 O O . ALA A 1 285 ? -13.344 2.618 22.953 1.00 96.12 285 ALA A O 1
ATOM 2081 N N . GLN A 1 286 ? -14.820 4.284 23.226 1.00 96.81 286 GLN A N 1
ATOM 2082 C CA . GLN A 1 286 ? -15.918 3.415 23.649 1.00 96.81 286 GLN A CA 1
ATOM 2083 C C . GLN A 1 286 ? -16.430 2.555 22.496 1.00 96.81 286 GLN A C 1
ATOM 2085 O O . GLN A 1 286 ? -16.650 1.362 22.689 1.00 96.81 286 GLN A O 1
ATOM 2090 N N . ASP A 1 287 ? -16.599 3.133 21.309 1.00 97.31 287 ASP A N 1
ATOM 2091 C CA . ASP A 1 287 ? -17.081 2.404 20.139 1.00 97.31 287 ASP A CA 1
ATOM 2092 C C . ASP A 1 287 ? -16.084 1.327 19.694 1.00 97.31 287 ASP A C 1
ATOM 2094 O O . ASP A 1 287 ? -16.495 0.193 19.469 1.00 97.31 287 ASP A O 1
ATOM 2098 N N . ILE A 1 288 ? -14.775 1.608 19.706 1.00 97.00 288 ILE A N 1
ATOM 2099 C CA . ILE A 1 288 ? -13.730 0.603 19.431 1.00 97.00 288 ILE A CA 1
ATOM 2100 C C . ILE A 1 288 ? -13.796 -0.559 20.432 1.00 97.00 288 ILE A C 1
ATOM 2102 O O . ILE A 1 288 ? -13.720 -1.721 20.033 1.00 97.00 288 ILE A O 1
ATOM 2106 N N . ARG A 1 289 ? -13.988 -0.277 21.729 1.00 95.62 289 ARG A N 1
ATOM 2107 C CA . ARG A 1 289 ? -14.130 -1.325 22.759 1.00 95.62 289 ARG A CA 1
ATOM 2108 C C . ARG A 1 289 ? -15.380 -2.184 22.564 1.00 95.62 289 ARG A C 1
ATOM 2110 O O . ARG A 1 289 ? -15.359 -3.356 22.916 1.00 95.62 289 ARG A O 1
ATOM 2117 N N . LYS A 1 290 ? -16.459 -1.629 22.000 1.00 97.00 290 LYS A N 1
ATOM 2118 C CA . LYS A 1 290 ? -17.667 -2.405 21.668 1.00 97.00 290 LYS A CA 1
ATOM 2119 C C . LYS A 1 290 ? -17.430 -3.383 20.517 1.00 97.00 290 LYS A C 1
ATOM 2121 O O . LYS A 1 290 ? -18.137 -4.383 20.452 1.00 97.00 290 LYS A O 1
ATOM 2126 N N . LEU A 1 291 ? -16.466 -3.110 19.629 1.00 96.81 291 LEU A N 1
ATOM 2127 C CA . LEU A 1 291 ? -16.114 -4.025 18.538 1.00 96.81 291 LEU A CA 1
ATOM 2128 C C . LEU A 1 291 ? -15.407 -5.275 19.062 1.00 96.81 291 LEU A C 1
ATOM 2130 O O . LEU A 1 291 ? -15.694 -6.373 18.604 1.00 96.81 291 LEU A O 1
ATOM 2134 N N . SER A 1 292 ? -14.490 -5.112 20.019 1.00 95.44 292 SER A N 1
ATOM 2135 C CA . SER A 1 292 ? -13.800 -6.227 20.663 1.00 95.44 292 SER A CA 1
ATOM 2136 C C . SER A 1 292 ? -13.291 -5.830 22.046 1.00 95.44 292 SER A C 1
ATOM 2138 O O . SER A 1 292 ? -12.678 -4.777 22.225 1.00 95.44 292 SER A O 1
ATOM 2140 N N . ASN A 1 293 ? -13.501 -6.713 23.025 1.00 91.81 293 ASN A N 1
ATOM 2141 C CA . ASN A 1 293 ? -12.964 -6.556 24.382 1.00 91.81 293 ASN A CA 1
ATOM 2142 C C . ASN A 1 293 ? -11.503 -7.032 24.498 1.00 91.81 293 ASN A C 1
ATOM 2144 O O . ASN A 1 293 ? -10.894 -6.908 25.564 1.00 91.81 293 ASN A O 1
ATOM 2148 N N . VAL A 1 294 ? -10.942 -7.605 23.429 1.00 94.69 294 VAL A N 1
ATOM 2149 C CA . VAL A 1 294 ? -9.562 -8.097 23.390 1.00 94.69 294 VAL A CA 1
ATOM 2150 C C . VAL A 1 294 ? -8.621 -6.927 23.114 1.00 94.69 294 VAL A C 1
ATOM 2152 O O . VAL A 1 294 ? -8.838 -6.133 22.203 1.00 94.69 294 VAL A O 1
ATOM 2155 N N . LYS A 1 295 ? -7.552 -6.807 23.906 1.00 92.62 295 LYS A N 1
ATOM 2156 C CA . LYS A 1 295 ? -6.517 -5.798 23.652 1.00 92.62 295 LYS A CA 1
ATOM 2157 C C . LYS A 1 295 ? -5.673 -6.212 22.440 1.00 92.62 295 LYS A C 1
ATOM 2159 O O . LYS A 1 295 ? -5.319 -7.388 22.358 1.00 92.62 295 LYS A O 1
ATOM 2164 N N . PRO A 1 296 ? -5.303 -5.278 21.546 1.00 94.31 296 PRO A N 1
ATOM 2165 C CA . PRO A 1 296 ? -4.388 -5.583 20.451 1.00 94.31 296 PRO A CA 1
ATOM 2166 C C . PRO A 1 296 ? -3.047 -6.063 21.014 1.00 94.31 296 PRO A C 1
ATOM 2168 O O . PRO A 1 296 ? -2.493 -5.443 21.923 1.00 94.31 296 PRO A O 1
ATOM 2171 N N . GLN A 1 297 ? -2.542 -7.178 20.488 1.00 94.38 297 GLN A N 1
ATOM 2172 C CA . GLN A 1 297 ? -1.237 -7.731 20.847 1.00 94.38 297 GLN A CA 1
ATOM 2173 C C . GLN A 1 297 ? -0.341 -7.746 19.614 1.00 94.38 297 GLN A C 1
ATOM 2175 O O . GLN A 1 297 ? -0.695 -8.336 18.594 1.00 94.38 297 GLN A O 1
ATOM 2180 N N . LEU A 1 298 ? 0.804 -7.077 19.738 1.00 93.81 298 LEU A N 1
ATOM 2181 C CA . LEU A 1 298 ? 1.861 -6.982 18.738 1.00 93.81 298 LEU A CA 1
ATOM 2182 C C . LEU A 1 298 ? 3.206 -7.315 19.431 1.00 93.81 298 LEU A C 1
ATOM 2184 O O . LEU A 1 298 ? 3.348 -7.004 20.617 1.00 93.81 298 LEU A O 1
ATOM 2188 N N . PRO A 1 299 ? 4.184 -7.918 18.736 1.00 94.94 299 PRO A N 1
ATOM 2189 C CA . PRO A 1 299 ? 4.064 -8.399 17.368 1.00 94.94 299 PRO A CA 1
ATOM 2190 C C . PRO A 1 299 ? 3.170 -9.646 17.268 1.00 94.94 299 PRO A C 1
ATOM 2192 O O . PRO A 1 299 ? 3.080 -10.444 18.202 1.00 94.94 299 PRO A O 1
ATOM 2195 N N . TRP A 1 300 ? 2.495 -9.810 16.132 1.00 94.56 300 TRP A N 1
ATOM 2196 C CA . TRP A 1 300 ? 1.856 -11.075 15.745 1.00 94.56 300 TRP A CA 1
ATOM 2197 C C . TRP A 1 300 ? 2.728 -11.801 14.705 1.00 94.56 300 TRP A C 1
ATOM 2199 O O . TRP A 1 300 ? 3.723 -11.251 14.249 1.00 94.56 300 TRP A O 1
ATOM 2209 N N . SER A 1 301 ? 2.407 -13.050 14.352 1.00 92.69 301 SER A N 1
ATOM 2210 C CA . SER A 1 301 ? 3.201 -13.819 13.380 1.00 92.69 301 SER A CA 1
ATOM 2211 C C . SER A 1 301 ? 2.392 -14.164 12.134 1.00 92.69 301 SER A C 1
ATOM 2213 O O . SER A 1 301 ? 1.365 -14.840 12.224 1.00 92.69 301 SER A O 1
ATOM 2215 N N . ALA A 1 302 ? 2.907 -13.761 10.969 1.00 89.12 302 ALA A N 1
ATOM 2216 C CA . ALA A 1 302 ? 2.376 -14.119 9.653 1.00 89.12 302 ALA A CA 1
ATOM 2217 C C . ALA A 1 302 ? 2.491 -15.618 9.328 1.00 89.12 302 ALA A C 1
ATOM 2219 O O . ALA A 1 302 ? 1.800 -16.114 8.442 1.00 89.12 302 ALA A O 1
ATOM 2220 N N . SER A 1 303 ? 3.336 -16.351 10.056 1.00 88.44 303 SER A N 1
ATOM 2221 C CA . SER A 1 303 ? 3.526 -17.799 9.894 1.00 88.44 303 SER A CA 1
ATOM 2222 C C . SER A 1 303 ? 2.740 -18.629 10.909 1.00 88.44 303 SER A C 1
ATOM 2224 O O . SER A 1 303 ? 2.852 -19.853 10.909 1.00 88.44 303 SER A O 1
ATOM 2226 N N . ASP A 1 304 ? 1.987 -17.996 11.813 1.00 81.25 304 ASP A N 1
ATOM 2227 C CA . ASP A 1 304 ? 1.247 -18.713 12.849 1.00 81.25 304 ASP A CA 1
ATOM 2228 C C . ASP A 1 304 ? 0.147 -19.571 12.215 1.00 81.25 304 ASP A C 1
ATOM 2230 O O . ASP A 1 304 ? -0.818 -19.058 11.662 1.00 81.25 304 ASP A O 1
ATOM 2234 N N . THR A 1 305 ? 0.289 -20.893 12.278 1.00 72.00 305 THR A N 1
ATOM 2235 C CA . THR A 1 305 ? -0.714 -21.833 11.764 1.00 72.00 305 THR A CA 1
ATOM 2236 C C . THR A 1 305 ? -1.749 -22.221 12.817 1.00 72.00 305 THR A C 1
ATOM 2238 O O . THR A 1 305 ? -2.721 -22.896 12.479 1.00 72.00 305 THR A O 1
ATOM 2241 N N . ASN A 1 306 ? -1.586 -21.812 14.086 1.00 62.84 306 ASN A N 1
ATOM 2242 C CA . ASN A 1 306 ? -2.517 -22.132 15.184 1.00 62.84 306 ASN A CA 1
ATOM 2243 C C . ASN A 1 306 ? -3.776 -21.254 15.171 1.00 62.84 306 ASN A C 1
ATOM 2245 O O . ASN A 1 306 ? -4.383 -20.950 16.201 1.00 62.84 306 ASN A O 1
ATOM 2249 N N . ILE A 1 307 ? -4.180 -20.848 13.978 1.00 58.56 307 ILE A N 1
ATOM 2250 C CA . ILE A 1 307 ? -5.249 -19.904 13.754 1.00 58.56 307 ILE A CA 1
ATOM 2251 C C . ILE A 1 307 ? -6.567 -20.657 13.711 1.00 58.56 307 ILE A C 1
ATOM 2253 O O . ILE A 1 307 ? -6.796 -21.566 12.906 1.00 58.56 307 ILE A O 1
ATOM 2257 N N . ARG A 1 308 ? -7.460 -20.268 14.623 1.00 54.41 308 ARG A N 1
ATOM 2258 C CA . ARG A 1 308 ? -8.864 -20.665 14.584 1.00 54.41 308 ARG A CA 1
ATOM 2259 C C . ARG A 1 308 ? -9.451 -20.012 13.345 1.00 54.41 308 ARG A C 1
ATOM 2261 O O . ARG A 1 308 ? -9.880 -18.874 13.448 1.00 54.41 308 ARG A O 1
ATOM 2268 N N . LYS A 1 309 ? -9.444 -20.714 12.205 1.00 45.41 309 LYS A N 1
ATOM 2269 C CA . LYS A 1 309 ? -10.041 -20.244 10.947 1.00 45.41 309 LYS A CA 1
ATOM 2270 C C . LYS A 1 309 ? -11.410 -19.639 11.245 1.00 45.41 309 LYS A C 1
ATOM 2272 O O . LYS A 1 309 ? -12.394 -20.371 11.397 1.00 45.41 309 LYS A O 1
ATOM 2277 N N . HIS A 1 310 ? -11.482 -18.315 11.331 1.00 46.00 310 HIS A N 1
ATOM 2278 C CA . HIS A 1 310 ? -12.752 -17.629 11.277 1.00 46.00 310 HIS A CA 1
ATOM 2279 C C . HIS A 1 310 ? -13.205 -17.825 9.841 1.00 46.00 310 HIS A C 1
ATOM 2281 O O . HIS A 1 310 ? -12.679 -17.220 8.914 1.00 46.00 310 HIS A O 1
ATOM 2287 N N . LYS A 1 311 ? -14.111 -18.789 9.645 1.00 36.22 311 LYS A N 1
ATOM 2288 C CA . LYS A 1 311 ? -14.713 -19.070 8.346 1.00 36.22 311 LYS A CA 1
ATOM 2289 C C . LYS A 1 311 ? -15.144 -17.721 7.759 1.00 36.22 311 LYS A C 1
ATOM 2291 O O . LYS A 1 311 ? -15.988 -17.078 8.390 1.00 36.22 311 LYS A O 1
ATOM 2296 N N . PRO A 1 312 ? -14.590 -17.279 6.614 1.00 39.22 312 PRO A N 1
ATOM 2297 C CA . PRO A 1 312 ? -15.012 -16.028 6.014 1.00 39.22 312 PRO A CA 1
ATOM 2298 C C . PRO A 1 312 ? -16.513 -16.144 5.797 1.00 39.22 312 PRO A C 1
ATOM 2300 O O . PRO A 1 312 ? -17.001 -17.085 5.158 1.00 39.22 312 PRO A O 1
ATOM 2303 N N . ALA A 1 313 ? -17.268 -15.253 6.433 1.00 40.41 313 ALA A N 1
ATOM 2304 C CA . ALA A 1 313 ? -18.701 -15.222 6.266 1.00 40.41 313 ALA A CA 1
ATOM 2305 C C . ALA A 1 313 ? -18.967 -14.818 4.813 1.00 40.41 313 ALA A C 1
ATOM 2307 O O . ALA A 1 313 ? -19.031 -13.638 4.478 1.00 40.41 313 ALA A O 1
ATOM 2308 N N . ALA A 1 314 ? -19.203 -15.817 3.961 1.00 39.69 314 ALA A N 1
ATOM 2309 C CA . ALA A 1 314 ? -19.772 -15.669 2.622 1.00 39.69 314 ALA A CA 1
ATOM 2310 C C . ALA A 1 314 ? -21.098 -14.863 2.615 1.00 39.69 314 ALA A C 1
ATOM 2312 O O . ALA A 1 314 ? -21.636 -14.551 1.558 1.00 39.69 314 ALA A O 1
ATOM 2313 N N . ALA A 1 315 ? -21.617 -14.486 3.789 1.00 35.88 315 ALA A N 1
ATOM 2314 C CA . ALA A 1 315 ? -22.779 -13.635 3.985 1.00 35.88 315 ALA A CA 1
ATOM 2315 C C . ALA A 1 315 ? -22.521 -12.125 3.771 1.00 35.88 315 ALA A C 1
ATOM 2317 O O . ALA A 1 315 ? -23.475 -11.405 3.483 1.00 35.88 315 ALA A O 1
ATOM 2318 N N . ALA A 1 316 ? -21.280 -11.619 3.851 1.00 40.56 316 ALA A N 1
ATOM 2319 C CA . ALA A 1 316 ? -21.031 -10.177 3.674 1.00 40.56 316 ALA A CA 1
ATOM 2320 C C . ALA A 1 316 ? -21.161 -9.718 2.205 1.00 40.56 316 ALA A C 1
ATOM 2322 O O . ALA A 1 316 ? -21.646 -8.619 1.939 1.00 40.56 316 ALA A O 1
ATOM 2323 N N . ALA A 1 317 ? -20.832 -10.588 1.241 1.00 40.25 317 ALA A N 1
ATOM 2324 C CA . ALA A 1 317 ? -21.020 -10.306 -0.185 1.00 40.25 317 ALA A CA 1
ATOM 2325 C C . ALA A 1 317 ? -22.510 -10.227 -0.586 1.00 40.25 317 ALA A C 1
ATOM 2327 O O . ALA A 1 317 ? -22.874 -9.455 -1.471 1.00 40.25 317 ALA A O 1
ATOM 2328 N N . ALA A 1 318 ? -23.390 -10.968 0.098 1.00 37.03 318 ALA A N 1
ATOM 2329 C CA . ALA A 1 318 ? -24.830 -10.952 -0.170 1.00 37.03 318 ALA A CA 1
ATOM 2330 C C . ALA A 1 318 ? -25.535 -9.706 0.405 1.00 37.03 318 ALA A C 1
ATOM 2332 O O . ALA A 1 318 ? -26.487 -9.205 -0.194 1.00 37.03 318 ALA A O 1
ATOM 2333 N N . ALA A 1 319 ? -25.054 -9.163 1.529 1.00 36.94 319 ALA A N 1
ATOM 2334 C CA . ALA A 1 319 ? -25.654 -7.984 2.158 1.00 36.94 319 ALA A CA 1
ATOM 2335 C C . ALA A 1 319 ? -25.360 -6.676 1.393 1.00 36.94 319 ALA A C 1
ATOM 2337 O O . ALA A 1 319 ? -26.234 -5.815 1.294 1.00 36.94 319 ALA A O 1
ATOM 2338 N N . ALA A 1 320 ? -24.176 -6.545 0.782 1.00 41.03 320 ALA A N 1
ATOM 2339 C CA . ALA A 1 320 ? -23.831 -5.381 -0.041 1.00 41.03 320 ALA A CA 1
ATOM 2340 C C . ALA A 1 320 ? -24.577 -5.357 -1.393 1.00 41.03 320 ALA A C 1
ATOM 2342 O O . ALA A 1 320 ? -24.906 -4.285 -1.899 1.00 41.03 320 ALA A O 1
ATOM 2343 N N . GLY A 1 321 ? -24.908 -6.527 -1.956 1.00 33.50 321 GLY A N 1
ATOM 2344 C CA . GLY A 1 321 ? -25.687 -6.635 -3.197 1.00 33.50 321 GLY A CA 1
ATOM 2345 C C . GLY A 1 321 ? -27.171 -6.281 -3.039 1.00 33.50 321 GLY A C 1
ATOM 2346 O O . GLY A 1 321 ? -27.782 -5.759 -3.968 1.00 33.50 321 GLY A O 1
ATOM 2347 N N . ALA A 1 322 ? -27.756 -6.501 -1.857 1.00 34.34 322 ALA A N 1
ATOM 2348 C CA . ALA A 1 322 ? -29.172 -6.221 -1.610 1.00 34.34 322 ALA A CA 1
ATOM 2349 C C . ALA A 1 322 ? -29.473 -4.726 -1.375 1.00 34.34 322 ALA A C 1
ATOM 2351 O O . ALA A 1 322 ? -30.564 -4.261 -1.707 1.00 34.34 322 ALA A O 1
ATOM 2352 N N . ALA A 1 323 ? -28.512 -3.948 -0.861 1.00 35.81 323 ALA A N 1
ATOM 2353 C CA . ALA A 1 323 ? -28.683 -2.507 -0.645 1.00 35.81 323 ALA A CA 1
ATOM 2354 C C . ALA A 1 323 ? -28.619 -1.679 -1.948 1.00 35.81 323 ALA A C 1
ATOM 2356 O O . ALA A 1 323 ? -29.163 -0.579 -2.005 1.00 35.81 323 ALA A O 1
ATOM 2357 N N . ALA A 1 324 ? -28.017 -2.215 -3.017 1.00 40.19 324 ALA A N 1
ATOM 2358 C CA . ALA A 1 324 ? -27.910 -1.544 -4.316 1.00 40.19 324 ALA A CA 1
ATOM 2359 C C . ALA A 1 324 ? -29.197 -1.610 -5.171 1.00 40.19 324 ALA A C 1
ATOM 2361 O O . ALA A 1 324 ? -29.290 -0.930 -6.190 1.00 40.19 324 ALA A O 1
ATOM 2362 N N . ALA A 1 325 ? -30.209 -2.385 -4.759 1.00 35.16 325 ALA A N 1
ATOM 2363 C CA . ALA A 1 325 ? -31.489 -2.510 -5.469 1.00 35.16 325 ALA A CA 1
ATOM 2364 C C . ALA A 1 325 ? -32.612 -1.602 -4.908 1.00 35.16 325 ALA A C 1
ATOM 2366 O O . ALA A 1 325 ? -33.762 -1.678 -5.346 1.00 35.16 325 ALA A O 1
ATOM 2367 N N . GLY A 1 326 ? -32.303 -0.726 -3.945 1.00 29.62 326 GLY A N 1
ATOM 2368 C CA . GLY A 1 326 ? -33.263 0.175 -3.304 1.00 29.62 326 GLY A CA 1
ATOM 2369 C C . GLY A 1 326 ? -33.239 1.599 -3.867 1.00 29.62 326 GLY A C 1
ATOM 2370 O O . GLY A 1 326 ? -32.479 2.430 -3.396 1.00 29.62 326 GLY A O 1
ATOM 2371 N N . LYS A 1 327 ? -34.099 1.869 -4.857 1.00 30.88 327 LYS A N 1
ATOM 2372 C CA . LYS A 1 327 ? -34.725 3.168 -5.207 1.00 30.88 327 LYS A CA 1
ATOM 2373 C C . LYS A 1 327 ? -33.982 4.479 -4.843 1.00 30.88 327 LYS A C 1
ATOM 2375 O O . LYS A 1 327 ? -34.103 4.985 -3.739 1.00 30.88 327 LYS A O 1
ATOM 2380 N N . GLY A 1 328 ? -33.402 5.103 -5.871 1.00 32.31 328 GLY A N 1
ATOM 2381 C CA . GLY A 1 328 ? -33.637 6.495 -6.294 1.00 32.31 328 GLY A CA 1
ATOM 2382 C C . GLY A 1 328 ? -33.662 7.662 -5.283 1.00 32.31 328 GLY A C 1
ATOM 2383 O O . GLY A 1 328 ? -34.592 7.803 -4.496 1.00 32.31 328 GLY A O 1
ATOM 2384 N N . SER A 1 329 ? -32.779 8.631 -5.567 1.00 31.30 329 SER A N 1
ATOM 2385 C CA . SER A 1 329 ? -32.929 10.101 -5.444 1.00 31.30 329 SER A CA 1
ATOM 2386 C C . SER A 1 329 ? -32.177 10.851 -4.326 1.00 31.30 329 SER A C 1
ATOM 2388 O O . SER A 1 329 ? -32.180 10.451 -3.170 1.00 31.30 329 SER A O 1
ATOM 2390 N N . ALA A 1 330 ? -31.615 12.000 -4.757 1.00 32.25 330 ALA A N 1
ATOM 2391 C CA . ALA A 1 330 ? -31.025 13.139 -4.031 1.00 32.25 330 ALA A CA 1
ATOM 2392 C C . ALA A 1 330 ? -29.730 12.853 -3.236 1.00 32.25 330 ALA A C 1
ATOM 2394 O O . ALA A 1 330 ? -29.682 11.977 -2.394 1.00 32.25 330 ALA A O 1
ATOM 2395 N N . GLY A 1 331 ? -28.603 13.547 -3.397 1.00 30.69 331 GLY A N 1
ATOM 2396 C CA . GLY A 1 331 ? -28.299 14.847 -3.988 1.00 30.69 331 GLY A CA 1
ATOM 2397 C C . GLY A 1 331 ? -27.152 15.434 -3.156 1.00 30.69 331 GLY A C 1
ATOM 2398 O O . GLY A 1 331 ? -27.401 16.039 -2.119 1.00 30.69 331 GLY A O 1
ATOM 2399 N N . PHE A 1 332 ? -25.895 15.204 -3.547 1.00 32.59 332 PHE A N 1
ATOM 2400 C CA . PHE A 1 332 ? -24.730 15.749 -2.835 1.00 32.59 332 PHE A CA 1
ATOM 2401 C C . PHE A 1 332 ? -24.490 17.194 -3.302 1.00 32.59 332 PHE A C 1
ATOM 2403 O O . PHE A 1 332 ? -23.895 17.442 -4.348 1.00 32.59 332 PHE A O 1
ATOM 2410 N N . GLY A 1 333 ? -25.051 18.152 -2.560 1.00 31.22 333 GLY A N 1
ATOM 2411 C CA . GLY A 1 333 ? -24.948 19.583 -2.835 1.00 31.22 333 GLY A CA 1
ATOM 2412 C C . GLY A 1 333 ? -23.609 20.168 -2.388 1.00 31.22 333 GLY A C 1
ATOM 2413 O O . GLY A 1 333 ? -23.288 20.170 -1.202 1.00 31.22 333 GLY A O 1
ATOM 2414 N N . GLY A 1 334 ? -22.852 20.705 -3.346 1.00 32.31 334 GLY A N 1
ATOM 2415 C CA . GLY A 1 334 ? -21.676 21.535 -3.102 1.00 32.31 334 GLY A CA 1
ATOM 2416 C C . GLY A 1 334 ? -22.062 22.910 -2.551 1.00 32.31 334 GLY A C 1
ATOM 2417 O O . GLY A 1 334 ? -22.839 23.647 -3.160 1.00 32.31 334 GLY A O 1
ATOM 2418 N N . GLY A 1 335 ? -21.498 23.271 -1.400 1.00 28.39 335 GLY A N 1
ATOM 2419 C CA . GLY A 1 335 ? -21.655 24.590 -0.797 1.00 28.39 335 GLY A CA 1
ATOM 2420 C C . GLY A 1 335 ? -20.825 25.649 -1.524 1.00 28.39 335 GLY A C 1
ATOM 2421 O O . GLY A 1 335 ? -19.610 25.710 -1.362 1.00 28.39 335 GLY A O 1
ATOM 2422 N N . LYS A 1 336 ? -21.488 26.525 -2.287 1.00 31.89 336 LYS A N 1
ATOM 2423 C CA . LYS A 1 336 ? -20.972 27.850 -2.669 1.00 31.89 336 LYS A CA 1
ATOM 2424 C C . LYS A 1 336 ? -21.640 28.903 -1.783 1.00 31.89 336 LYS A C 1
ATOM 2426 O O . LYS A 1 336 ? -22.797 29.251 -1.996 1.00 31.89 336 LYS A O 1
ATOM 2431 N N . GLY A 1 337 ? -20.913 29.409 -0.788 1.00 30.92 337 GLY A N 1
ATOM 2432 C CA . GLY A 1 337 ? -21.335 30.549 0.027 1.00 30.92 337 GLY A CA 1
ATOM 2433 C C . GLY A 1 337 ? -21.027 31.870 -0.678 1.00 30.92 337 GLY A C 1
ATOM 2434 O O . GLY A 1 337 ? -19.883 32.311 -0.690 1.00 30.92 337 GLY A O 1
ATOM 2435 N N . GLY A 1 338 ? -22.046 32.500 -1.263 1.00 28.28 338 GLY A N 1
ATOM 2436 C CA . GLY A 1 338 ? -22.008 33.896 -1.697 1.00 28.28 338 GLY A CA 1
ATOM 2437 C C . GLY A 1 338 ? -22.645 34.791 -0.635 1.00 28.28 338 GLY A C 1
ATOM 2438 O O . GLY A 1 338 ? -23.845 34.691 -0.394 1.00 28.28 338 GLY A O 1
ATOM 2439 N N . PHE A 1 339 ? -21.863 35.671 -0.005 1.00 33.38 339 PHE A N 1
ATOM 2440 C CA . PHE A 1 339 ? -22.393 36.714 0.876 1.00 33.38 339 PHE A CA 1
ATOM 2441 C C . PHE A 1 339 ? -22.662 37.994 0.079 1.00 33.38 339 PHE A C 1
ATOM 2443 O O . PHE A 1 339 ? -21.751 38.660 -0.415 1.00 33.38 339 PHE A O 1
ATOM 2450 N N . ALA A 1 340 ? -23.947 38.320 -0.041 1.00 35.19 340 ALA A N 1
ATOM 2451 C CA . ALA A 1 340 ? -24.454 39.543 -0.639 1.00 35.19 340 ALA A CA 1
ATOM 2452 C C . ALA A 1 340 ? -24.308 40.741 0.314 1.00 35.19 340 ALA A C 1
ATOM 2454 O O . ALA A 1 340 ? -24.643 40.674 1.498 1.00 35.19 340 ALA A O 1
ATOM 2455 N N . ARG A 1 341 ? -23.857 41.867 -0.248 1.00 33.53 341 ARG A N 1
ATOM 2456 C CA . ARG A 1 341 ? -23.878 43.205 0.356 1.00 33.53 341 ARG A CA 1
ATOM 2457 C C . ARG A 1 341 ? -25.325 43.664 0.572 1.00 33.53 341 ARG A C 1
ATOM 2459 O O . ARG A 1 341 ? -26.113 43.659 -0.370 1.00 33.53 341 ARG A O 1
ATOM 2466 N N . LYS A 1 342 ? -25.647 44.162 1.769 1.00 34.28 342 LYS A N 1
ATOM 2467 C CA . LYS A 1 342 ? -26.817 45.022 2.007 1.00 34.28 342 LYS A CA 1
ATOM 2468 C C . LYS A 1 342 ? -26.343 46.450 2.259 1.00 34.28 342 LYS A C 1
ATOM 2470 O O . LYS A 1 342 ? -25.708 46.730 3.268 1.00 34.28 342 LYS A O 1
ATOM 2475 N N . ALA A 1 343 ? -26.678 47.335 1.329 1.00 36.28 343 ALA A N 1
ATOM 2476 C CA . ALA A 1 343 ? -26.760 48.767 1.558 1.00 36.28 343 ALA A CA 1
ATOM 2477 C C . ALA A 1 343 ? -28.223 49.107 1.868 1.00 36.28 343 ALA A C 1
ATOM 2479 O O . ALA A 1 343 ? -29.116 48.687 1.133 1.00 36.28 343 ALA A O 1
ATOM 2480 N N . ALA A 1 344 ? -28.466 49.885 2.918 1.00 35.06 344 ALA A N 1
ATOM 2481 C CA . ALA A 1 344 ? -29.673 50.688 3.038 1.00 35.06 344 ALA A CA 1
ATOM 2482 C C . ALA A 1 344 ? -29.374 51.924 3.892 1.00 35.06 344 ALA A C 1
ATOM 2484 O O . ALA A 1 344 ? -28.955 51.824 5.040 1.00 35.06 344 ALA A O 1
ATOM 2485 N N . LYS A 1 345 ? -29.586 53.078 3.258 1.00 33.28 345 LYS A N 1
ATOM 2486 C CA . LYS A 1 345 ? -29.672 54.418 3.836 1.00 33.28 345 LYS A CA 1
ATOM 2487 C C . LYS A 1 345 ? -30.726 54.467 4.947 1.00 33.28 345 LYS A C 1
ATOM 2489 O O . LYS A 1 345 ? -31.865 54.071 4.697 1.00 33.28 345 LYS A O 1
ATOM 2494 N N . ARG A 1 346 ? -30.403 55.114 6.061 1.00 38.59 346 ARG A N 1
ATOM 2495 C CA . ARG A 1 346 ? -30.940 56.431 6.434 1.00 38.59 346 ARG A CA 1
ATOM 2496 C C . ARG A 1 346 ? -30.107 57.017 7.560 1.00 38.59 346 ARG A C 1
ATOM 2498 O O . ARG A 1 346 ? -29.695 56.226 8.430 1.00 38.59 346 ARG A O 1
#

Foldseek 3Di:
DDALLPFAAQFKKKKKDWDDPPPPDPDDDDTDIDIDIWGFRGGHPVAWTWIQAQQWIWIWGQDPDPRGPFIDIDTDGGPDDCPDPVCVVPVLCNVCRVVSRVLSPDGDDDGMDMDRDGGPVRLLVVCVVPLCPLQAADAQPDDDDDPLCVLCNLVSVLSCCQQQVWFKHKAWQAAQPCSVVGGSCRRRCNVVSVSVLSPQLQKDWDWAAAPPRRTIMIIIGGLDPPLVLLRVVCSVNRNGPPDDDPDLLCLQLVCVSRNHHNNNSQSVSVVVDPGDDPVSNVVSVVVSCVSDVDDDDPRDHSNDNVHPPPPPPPVVVVVVVVVVPDDDDDDDDDDDDDDDDDDDDD

Secondary structure (DSSP, 8-state):
-B-GGG--TTEEEEEEEE------SSS-----EEEEEEEEEE---SSEEEEEETTEEEEEEEPPSTTBTBEEEEEEEESS-TTSHHHHH-TTHHHHHHHHHHTT-SPPPS-EEEEEEEEHHHHHHHHHH--HHHHS-PPTTPPPPPHHHHHHHHHHHHHHHHTTS-SEEEEEEEE-S-GGG--GGGSTTHHHHHHHHHH-TTEEEEEEEPGGG-EEEEEEEESSTTHHHHHHHHHHTT--TTS--SSHHHHHHHHHHTT--HHHHHHHHHHTSSPPPHHHHHHHHHHHHHH-SSPP-SS--TT----------TTHHHHHHHHTTS--------------------

Organism: Tetradesmus obliquus (NCBI:txid3088)